Protein AF-A0A8S1Y8I3-F1 (afdb_monomer)

Mean predicted aligned error: 21.77 Å

Sequence (262 aa):
MIDNQKYICQEHKIEATLICCISQWHCEPLCVECIPNHTMQHNKNKTQSQIKKYQDVEQECQQKFNQFNNELETLKNQIIQEINNPYEDDNLKNLKLWKDQYLSFFESYFNNLIADYNLKLKQFKQNQTDQFQKVIQNIEKLSNQYQTLKSELNIYTLSKQKELDQLKDNFQQIQQLKIKQNYSLNLFEQQQIKNKINDLILIEDNDQKEQIQQKQVKKDFVPQKSTVCPQCGTQMTYVSDFKKHMECPKCTKIKRPNTLKK

Solvent-accessible surface area (backbone atoms only — not comparable to full-atom values): 15516 Å² total; per-residue (Å²): 136,81,80,76,57,64,44,68,36,86,89,80,71,41,84,26,64,52,25,27,40,39,40,96,87,48,76,44,82,36,35,87,79,47,44,63,61,52,51,49,50,31,58,75,68,71,47,73,70,45,82,44,49,45,68,60,52,51,52,54,50,52,51,52,51,51,50,52,51,53,52,50,52,51,51,51,51,51,53,53,51,59,71,68,45,82,82,69,56,63,66,60,56,50,51,51,53,49,52,54,53,50,52,52,49,51,53,52,52,51,52,52,51,52,52,53,52,52,50,53,52,51,50,52,53,49,53,50,50,56,52,51,51,53,50,51,54,50,51,52,51,51,50,52,52,49,53,51,52,52,51,52,52,49,53,52,49,55,51,52,50,52,53,52,52,51,52,51,52,52,51,51,51,52,51,52,50,51,52,51,51,52,52,54,50,53,51,50,53,52,49,53,51,52,50,54,50,52,55,50,57,55,46,71,72,49,78,81,66,75,92,83,82,90,78,89,83,80,86,83,83,75,79,78,81,73,62,46,33,92,87,74,71,43,70,45,43,66,78,54,100,78,71,83,50,71,45,40,85,78,70,74,74,78,81,82,84,88,85,89,88,130

pLDDT: mean 75.93, std 19.25, range [27.88, 95.0]

Foldseek 3Di:
DDPQPWDQDPPVRDTARFKWKDFPVDTHTDGPVRVVVVVVVCVVVVTDIDIGHPVVVVVVV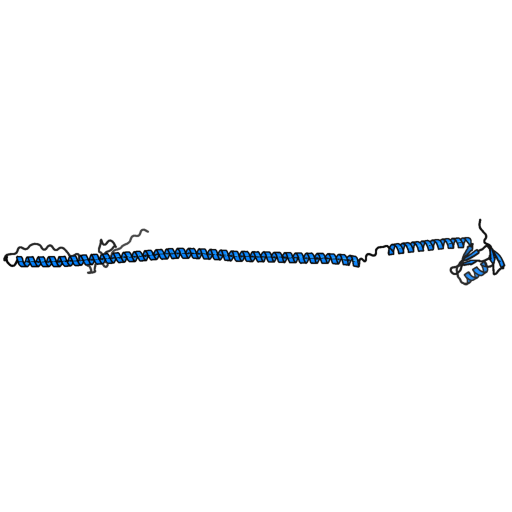VVVVVVVVVVVVVVVVVVVCVVPPPPPPVVVVVVVVVVVVVVVVVVVVVVVVVVVVVVVVVVVVVVVVVVVVVVVVVVVVVVVVVVVVVVVVVVVVVVVVVVVVVVVVVVVVVVVVVVVVVVVVVVVVVVVVVVVVVVVVVVVVPPPDDDDDDDDDDDPDDDDPDLADPPPRHGWDADDPVRDDTDDPVPVPPDDDDDDDD

Organism: NCBI:txid43138

Secondary structure (DSSP, 8-state):
-----EEE-TTT--EEE-EEEEESS-EEEE-TTHHHHHHHHHHHTT--EEEEEHHHHHHHHHHHHH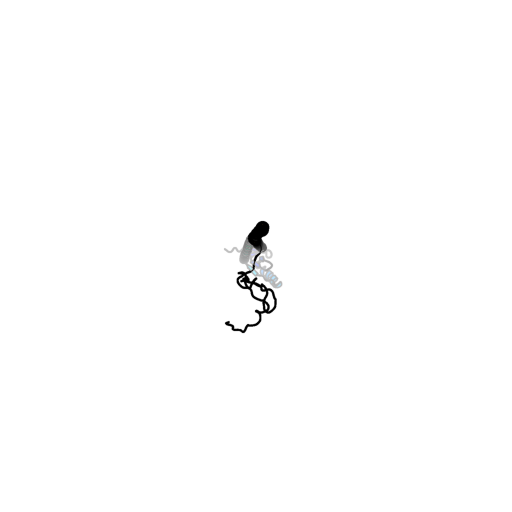HHHHHHHHHHHHHHHHHHS----HHHHHHHHHHHHHHHHHHHHHHHHHHHHHHHHHHHHHHHHHHHHHHHHHHHHHHHHHHHHHHHHHHHHHHHHHHHHHHHHHHHHHHHHHHHHHHHHHHHHHHHHHHHHHHHHHHHTTTTS------------PPP---B-TTT-PBPEE-STT---EE-TTTTTS--------

Radius of gyration: 85.39 Å; Cα contacts (8 Å, |Δi|>4): 111; chains: 1; bounding box: 146×71×211 Å

Structure (mmCIF, N/CA/C/O backbone):
data_AF-A0A8S1Y8I3-F1
#
_entry.id   AF-A0A8S1Y8I3-F1
#
loop_
_atom_site.group_PDB
_atom_site.id
_atom_site.type_symbol
_atom_site.label_atom_id
_atom_site.label_alt_id
_atom_site.label_comp_id
_atom_site.label_asym_id
_atom_site.label_entity_id
_atom_site.label_seq_id
_atom_site.pdbx_PDB_ins_code
_atom_site.Cartn_x
_atom_site.Cartn_y
_atom_site.Cartn_z
_atom_site.occupancy
_atom_site.B_iso_or_equiv
_atom_site.auth_seq_id
_atom_site.auth_comp_id
_atom_site.auth_asym_id
_atom_site.auth_atom_id
_atom_site.pdbx_PDB_model_num
ATOM 1 N N . MET A 1 1 ? 31.732 22.244 -75.241 1.00 33.47 1 MET A N 1
ATOM 2 C CA . MET A 1 1 ? 33.140 22.534 -75.574 1.00 33.47 1 MET A CA 1
ATOM 3 C C . MET A 1 1 ? 33.972 21.578 -74.748 1.00 33.47 1 MET A C 1
ATOM 5 O O . MET A 1 1 ? 33.908 21.650 -73.533 1.00 33.47 1 MET A O 1
ATOM 9 N N . ILE A 1 2 ? 34.577 20.581 -75.390 1.00 36.75 2 ILE A N 1
ATOM 10 C CA . ILE A 1 2 ? 35.381 19.556 -74.721 1.00 36.75 2 ILE A CA 1
ATOM 11 C C . ILE A 1 2 ? 36.820 20.035 -74.849 1.00 36.75 2 ILE A C 1
ATOM 13 O O . ILE A 1 2 ? 37.386 19.964 -75.939 1.00 36.75 2 ILE A O 1
ATOM 17 N N . ASP A 1 3 ? 37.383 20.566 -73.768 1.00 45.72 3 ASP A N 1
ATOM 18 C CA . ASP A 1 3 ? 38.813 20.839 -73.721 1.00 45.72 3 ASP A CA 1
ATOM 19 C C . ASP A 1 3 ? 39.542 19.499 -73.808 1.00 45.72 3 ASP A C 1
ATOM 21 O O . ASP A 1 3 ? 39.512 18.680 -72.886 1.00 45.72 3 ASP A O 1
ATOM 25 N N . ASN A 1 4 ? 40.173 19.258 -74.958 1.00 58.53 4 ASN A N 1
ATOM 26 C CA . ASN A 1 4 ? 41.210 18.251 -75.112 1.00 58.53 4 ASN A CA 1
ATOM 27 C C . ASN A 1 4 ? 42.374 18.693 -74.226 1.00 58.53 4 ASN A C 1
ATOM 29 O O . ASN A 1 4 ? 43.297 19.345 -74.708 1.00 58.53 4 ASN A O 1
ATOM 33 N N . GLN A 1 5 ? 42.311 18.402 -72.928 1.00 65.44 5 GLN A N 1
ATOM 34 C CA . GLN A 1 5 ? 43.450 18.607 -72.048 1.00 65.44 5 GLN A CA 1
ATOM 35 C C . GLN A 1 5 ? 44.589 17.746 -72.587 1.00 65.44 5 GLN A C 1
ATOM 37 O O . GLN A 1 5 ? 44.509 16.514 -72.650 1.00 65.44 5 GLN A O 1
ATOM 42 N N . LYS A 1 6 ? 45.608 18.436 -73.085 1.00 74.31 6 LYS A N 1
ATOM 43 C CA . LYS A 1 6 ? 46.804 17.833 -73.637 1.00 74.31 6 LYS A CA 1
ATOM 44 C C . LYS A 1 6 ? 47.899 17.890 -72.591 1.00 74.31 6 LYS A C 1
ATOM 46 O O . LYS A 1 6 ? 48.025 18.876 -71.868 1.00 74.31 6 LYS A O 1
ATOM 51 N N . TYR A 1 7 ? 48.692 16.836 -72.523 1.00 82.94 7 TYR A N 1
ATOM 52 C CA . TYR A 1 7 ? 49.858 16.775 -71.657 1.00 82.94 7 TYR A CA 1
ATOM 53 C C . TYR A 1 7 ? 51.052 16.259 -72.451 1.00 82.94 7 TYR A C 1
ATOM 55 O O . TYR A 1 7 ? 50.895 15.567 -73.457 1.00 82.94 7 TYR A O 1
ATOM 63 N N . ILE A 1 8 ? 52.256 16.612 -72.013 1.00 85.19 8 ILE A N 1
ATOM 64 C CA . ILE A 1 8 ? 53.476 16.074 -72.609 1.00 85.19 8 ILE A CA 1
ATOM 65 C C . ILE A 1 8 ? 53.791 14.762 -71.897 1.00 85.19 8 ILE A C 1
ATOM 67 O O . ILE A 1 8 ? 54.045 14.750 -70.690 1.00 85.19 8 ILE A O 1
ATOM 71 N N . CYS A 1 9 ? 53.775 13.655 -72.637 1.00 86.81 9 CYS A N 1
ATOM 72 C CA . CYS A 1 9 ? 54.207 12.366 -72.113 1.00 86.81 9 CYS A CA 1
ATOM 73 C C . CYS A 1 9 ? 55.692 12.440 -71.742 1.00 86.81 9 CYS A C 1
ATOM 75 O O . CYS A 1 9 ? 56.523 12.789 -72.579 1.00 86.81 9 CYS A O 1
ATOM 77 N N . GLN A 1 10 ? 56.038 12.095 -70.503 1.00 85.94 10 GLN A N 1
ATOM 78 C CA . GLN A 1 10 ? 57.424 12.172 -70.034 1.00 85.94 10 GLN A CA 1
ATOM 79 C C . GLN A 1 10 ? 58.330 11.119 -70.691 1.00 85.94 10 GLN A C 1
ATOM 81 O O . GLN A 1 10 ? 59.499 11.402 -70.944 1.00 85.94 10 GLN A O 1
ATOM 86 N N . GLU A 1 11 ? 57.790 9.941 -71.013 1.00 87.69 11 GLU A N 1
ATOM 87 C CA . GLU A 1 11 ? 58.542 8.852 -71.648 1.00 87.69 11 GLU A CA 1
ATOM 88 C C . GLU A 1 11 ? 58.778 9.112 -73.140 1.00 87.69 11 GLU A C 1
ATOM 90 O O . GLU A 1 11 ? 59.914 9.084 -73.612 1.00 87.69 11 GLU A O 1
ATOM 95 N N . HIS A 1 12 ? 57.707 9.419 -73.876 1.00 87.19 12 HIS A N 1
ATOM 96 C CA . HIS A 1 12 ? 57.735 9.526 -75.338 1.00 87.19 12 HIS A CA 1
ATOM 97 C C . HIS A 1 12 ? 57.950 10.966 -75.839 1.00 87.19 12 HIS A C 1
ATOM 99 O O . HIS A 1 12 ? 58.179 11.179 -77.025 1.00 87.19 12 HIS A O 1
ATOM 105 N N . LYS A 1 13 ? 57.909 11.973 -74.949 1.00 88.25 13 LYS A N 1
ATOM 106 C CA . LYS A 1 13 ? 58.087 13.413 -75.250 1.00 88.25 13 LYS A CA 1
ATOM 107 C C . LYS A 1 13 ? 57.132 13.967 -76.316 1.00 88.25 13 LYS A C 1
ATOM 109 O O . LYS A 1 13 ? 57.438 14.964 -76.967 1.00 88.25 13 LYS A O 1
ATOM 114 N N . ILE A 1 14 ? 55.967 13.343 -76.467 1.00 85.69 14 ILE A N 1
ATOM 115 C CA . ILE A 1 14 ? 54.907 13.763 -77.387 1.00 85.69 14 ILE A CA 1
ATOM 116 C C . ILE A 1 14 ? 53.772 14.462 -76.643 1.00 85.69 14 ILE A C 1
ATOM 118 O O . ILE A 1 14 ? 53.489 14.162 -75.481 1.00 85.69 14 ILE A O 1
ATOM 122 N N . GLU A 1 15 ? 53.096 15.373 -77.337 1.00 83.50 15 GLU A N 1
ATOM 123 C CA . GLU A 1 15 ? 51.840 15.954 -76.877 1.00 83.50 15 GLU A CA 1
ATOM 124 C C . GLU A 1 15 ? 50.713 14.924 -77.063 1.00 83.50 15 GLU A C 1
ATOM 126 O O . GLU A 1 15 ? 50.443 14.477 -78.178 1.00 83.50 15 GLU A O 1
ATOM 131 N N . ALA A 1 16 ? 50.066 14.526 -75.971 1.00 81.12 16 ALA A N 1
ATOM 132 C CA . ALA A 1 16 ? 49.058 13.477 -75.960 1.00 81.12 16 ALA A CA 1
ATOM 133 C C . ALA A 1 16 ? 47.747 13.963 -75.341 1.00 81.12 16 ALA A C 1
ATOM 135 O O . ALA A 1 16 ? 47.734 14.795 -74.432 1.00 81.12 16 ALA A O 1
ATOM 136 N N . THR A 1 17 ? 46.630 13.410 -75.813 1.00 80.81 17 THR A N 1
ATOM 137 C CA . THR A 1 17 ? 45.340 13.545 -75.131 1.00 80.81 17 THR A CA 1
ATOM 138 C C . THR A 1 17 ? 45.403 12.821 -73.790 1.00 80.81 17 THR A C 1
ATOM 140 O O . THR A 1 17 ? 45.900 11.697 -73.721 1.00 80.81 17 THR A O 1
ATOM 143 N N . LEU A 1 18 ? 44.889 13.449 -72.733 1.00 79.75 18 LEU A N 1
ATOM 144 C CA . LEU A 1 18 ? 44.890 12.883 -71.388 1.00 79.75 18 LEU A CA 1
ATOM 145 C C . LEU A 1 18 ? 43.933 11.677 -71.286 1.00 79.75 18 LEU A C 1
ATOM 147 O O . LEU A 1 18 ? 42.714 11.813 -71.147 1.00 79.75 18 LEU A O 1
ATOM 151 N N . ILE A 1 19 ? 44.508 10.480 -71.386 1.00 85.25 19 ILE A N 1
ATOM 152 C CA . ILE A 1 19 ? 43.854 9.183 -71.189 1.00 85.25 19 ILE A CA 1
ATOM 153 C C . ILE A 1 19 ? 44.448 8.574 -69.921 1.00 85.25 19 ILE A C 1
ATOM 155 O O . ILE A 1 19 ? 45.648 8.675 -69.699 1.00 85.25 19 ILE A O 1
ATOM 159 N N . CYS A 1 20 ? 43.633 7.947 -69.082 1.00 87.31 20 CYS A N 1
ATOM 160 C CA . CYS A 1 20 ? 44.066 7.370 -67.817 1.00 87.31 20 CYS A CA 1
ATOM 161 C C . CYS A 1 20 ? 43.902 5.851 -67.823 1.00 87.31 20 CYS A C 1
ATOM 163 O O . CYS A 1 20 ? 42.862 5.327 -68.225 1.00 87.31 20 CYS A O 1
ATOM 165 N N . CYS A 1 21 ? 44.916 5.151 -67.323 1.00 89.44 21 CYS A N 1
ATOM 166 C CA . CYS A 1 21 ? 44.784 3.774 -66.878 1.00 89.44 21 CYS A CA 1
ATOM 167 C C . CYS A 1 21 ? 44.365 3.762 -65.413 1.00 89.44 21 CYS A C 1
ATOM 169 O O . CYS A 1 21 ? 45.058 4.316 -64.562 1.00 89.44 21 CYS A O 1
ATOM 171 N N . ILE A 1 22 ? 43.245 3.108 -65.126 1.00 89.44 22 ILE A N 1
ATOM 172 C CA . ILE A 1 22 ? 42.676 2.973 -63.790 1.00 89.44 22 ILE A CA 1
ATOM 173 C C . ILE A 1 22 ? 42.754 1.510 -63.386 1.00 89.44 22 ILE A C 1
ATOM 175 O O . ILE A 1 22 ? 42.267 0.633 -64.100 1.00 89.44 22 ILE A O 1
ATOM 179 N N . SER A 1 23 ? 43.328 1.251 -62.224 1.00 88.94 23 SER A N 1
ATOM 180 C CA . SER A 1 23 ? 43.314 -0.047 -61.565 1.00 88.94 23 SER A CA 1
ATOM 181 C C . SER A 1 23 ? 42.907 0.122 -60.103 1.00 88.94 23 SER A C 1
ATOM 183 O O . SER A 1 23 ? 42.679 1.231 -59.622 1.00 88.94 23 SER A O 1
ATOM 185 N N . GLN A 1 24 ? 42.836 -0.986 -59.369 1.00 83.19 24 GLN A N 1
ATOM 186 C CA . GLN A 1 24 ? 42.623 -0.946 -57.923 1.00 83.19 24 GLN A CA 1
ATOM 187 C C . GLN A 1 24 ? 43.761 -0.226 -57.171 1.00 83.19 24 GLN A C 1
ATOM 189 O O . GLN A 1 24 ? 43.547 0.258 -56.064 1.00 83.19 24 GLN A O 1
ATOM 194 N N . TRP A 1 25 ? 44.958 -0.159 -57.760 1.00 83.56 25 TRP A N 1
ATOM 195 C CA . TRP A 1 25 ? 46.173 0.311 -57.091 1.00 83.56 25 TRP A CA 1
ATOM 196 C C . TRP A 1 25 ? 46.651 1.673 -57.581 1.00 83.56 25 TRP A C 1
ATOM 198 O O . TRP A 1 25 ? 47.420 2.330 -56.882 1.00 83.56 25 TRP A O 1
ATOM 208 N N . HIS A 1 26 ? 46.216 2.109 -58.767 1.00 85.38 26 HIS A N 1
ATOM 209 C CA . HIS A 1 26 ? 46.690 3.359 -59.348 1.00 85.38 26 HIS A CA 1
ATOM 210 C C . HIS A 1 26 ? 45.743 3.949 -60.393 1.00 85.38 26 HIS A C 1
ATOM 212 O O . HIS A 1 26 ? 44.964 3.242 -61.032 1.00 85.38 26 HIS A O 1
ATOM 218 N N . CYS A 1 27 ? 45.876 5.259 -60.589 1.00 86.12 27 CYS A N 1
ATOM 219 C CA . CYS A 1 27 ? 45.304 6.009 -61.699 1.00 86.12 27 CYS A CA 1
ATOM 220 C C . CYS A 1 27 ? 46.436 6.806 -62.352 1.00 86.12 27 CYS A C 1
ATOM 222 O O . CYS A 1 27 ? 46.972 7.722 -61.732 1.00 86.12 27 CYS A O 1
ATOM 224 N N . GLU A 1 28 ? 46.824 6.444 -63.574 1.00 87.38 28 GLU A N 1
ATOM 225 C CA . GLU A 1 28 ? 48.011 7.001 -64.234 1.00 87.38 28 GLU A CA 1
ATOM 226 C C . GLU A 1 28 ? 47.689 7.512 -65.645 1.00 87.38 28 GLU A C 1
ATOM 228 O O . GLU A 1 28 ? 47.021 6.807 -66.408 1.00 87.38 28 GLU A O 1
ATOM 233 N N . PRO A 1 29 ? 48.133 8.728 -66.018 1.00 87.44 29 PRO A N 1
ATOM 234 C CA . PRO A 1 29 ? 47.933 9.262 -67.359 1.00 87.44 29 PRO A CA 1
ATOM 235 C C . PRO A 1 29 ? 48.871 8.597 -68.379 1.00 87.44 29 PRO A C 1
ATOM 237 O O . PRO A 1 29 ? 50.093 8.687 -68.274 1.00 87.44 29 PRO A O 1
ATOM 240 N N . LEU A 1 30 ? 48.303 7.989 -69.419 1.00 87.56 30 LEU A N 1
ATOM 241 C CA . LEU A 1 30 ? 49.021 7.289 -70.483 1.00 87.56 30 LEU A CA 1
ATOM 242 C C . LEU A 1 30 ? 48.794 7.936 -71.851 1.00 87.56 30 LEU A C 1
ATOM 244 O O . LEU A 1 30 ? 47.676 8.307 -72.210 1.00 87.56 30 LEU A O 1
ATOM 248 N N . CYS A 1 31 ? 49.865 8.021 -72.644 1.00 88.25 31 CYS A N 1
ATOM 249 C CA . CYS A 1 31 ? 49.759 8.397 -74.047 1.00 88.25 31 CYS A CA 1
ATOM 250 C C . CYS A 1 31 ? 49.462 7.154 -74.889 1.00 88.25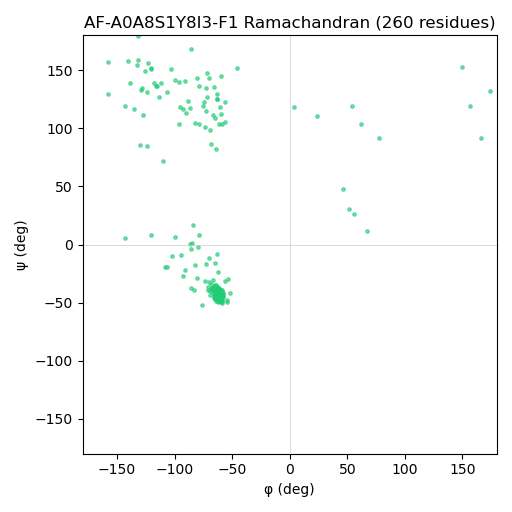 31 CYS A C 1
ATOM 252 O O . CYS A 1 31 ? 49.600 6.024 -74.414 1.00 88.25 31 CYS A O 1
ATOM 254 N N . VAL A 1 32 ? 49.098 7.350 -76.158 1.00 85.75 32 VAL A N 1
ATOM 255 C CA . VAL A 1 32 ? 48.743 6.250 -77.074 1.00 85.75 32 VAL A CA 1
ATOM 256 C C . VAL A 1 32 ? 49.863 5.206 -77.193 1.00 85.75 32 VAL A C 1
ATOM 258 O O . VAL A 1 32 ? 49.574 4.019 -77.325 1.00 85.75 32 VAL A O 1
ATOM 261 N N . GLU A 1 33 ? 51.126 5.622 -77.065 1.00 88.25 33 GLU A N 1
ATOM 262 C CA . GLU A 1 33 ? 52.293 4.732 -77.116 1.00 88.25 33 GLU A CA 1
ATOM 263 C C . GLU A 1 33 ? 52.558 3.994 -75.789 1.00 88.25 33 GLU A C 1
ATOM 265 O O . GLU A 1 33 ? 53.022 2.855 -75.803 1.00 88.25 33 GLU A O 1
ATOM 270 N N . CYS A 1 34 ? 52.194 4.576 -74.637 1.00 89.56 34 CYS A N 1
ATOM 271 C CA . CYS A 1 34 ? 52.344 3.922 -73.327 1.00 89.56 34 CYS A CA 1
ATOM 272 C C . CYS A 1 34 ? 51.306 2.807 -73.107 1.00 89.56 34 CYS A C 1
ATOM 274 O O . CYS A 1 34 ? 51.587 1.829 -72.410 1.00 89.56 34 CYS A O 1
ATOM 276 N N . ILE A 1 35 ? 50.103 2.936 -73.686 1.00 89.12 35 ILE A N 1
ATOM 277 C CA . ILE A 1 35 ? 48.967 2.033 -73.418 1.00 89.12 35 ILE A CA 1
ATOM 278 C C . ILE A 1 35 ? 49.310 0.548 -73.650 1.00 89.12 35 ILE A C 1
ATOM 280 O O . ILE A 1 35 ? 49.025 -0.251 -72.754 1.00 89.12 35 ILE A O 1
ATOM 284 N N . PRO A 1 36 ? 49.915 0.125 -74.780 1.00 90.25 36 PRO A N 1
ATOM 285 C CA . PRO A 1 36 ? 50.188 -1.291 -75.028 1.00 90.25 36 PRO A CA 1
ATOM 286 C C . PRO A 1 36 ? 51.160 -1.901 -74.014 1.00 90.25 36 PRO A C 1
ATOM 288 O O . PRO A 1 36 ? 50.905 -2.993 -73.504 1.00 90.25 36 PRO A O 1
ATOM 291 N N . ASN A 1 37 ? 52.247 -1.192 -73.685 1.00 90.94 37 ASN A N 1
ATOM 292 C CA . ASN A 1 37 ? 53.240 -1.673 -72.724 1.00 90.94 37 ASN A CA 1
ATOM 293 C C . ASN A 1 37 ? 52.628 -1.784 -71.322 1.00 90.94 37 ASN A C 1
ATOM 295 O O . ASN A 1 37 ? 52.730 -2.823 -70.669 1.00 90.94 37 ASN A O 1
ATOM 299 N N . HIS A 1 38 ? 51.901 -0.749 -70.902 1.00 89.81 38 HIS A N 1
ATOM 300 C CA . HIS A 1 38 ? 51.238 -0.703 -69.603 1.00 89.81 38 HIS A CA 1
ATOM 301 C C . HIS A 1 38 ? 50.159 -1.788 -69.458 1.00 89.81 38 HIS A C 1
ATOM 303 O O . HIS A 1 38 ? 50.103 -2.514 -68.466 1.00 89.81 38 HIS A O 1
ATOM 309 N N . THR A 1 39 ? 49.341 -1.982 -70.495 1.00 88.44 39 THR A N 1
ATOM 310 C CA . THR A 1 39 ? 48.319 -3.044 -70.531 1.00 88.44 39 THR A CA 1
ATOM 311 C C . THR A 1 39 ? 48.964 -4.429 -70.500 1.00 88.44 39 THR A C 1
ATOM 313 O O . THR A 1 39 ? 48.494 -5.326 -69.799 1.00 88.44 39 THR A O 1
ATOM 316 N N . MET A 1 40 ? 50.085 -4.616 -71.205 1.00 90.81 40 MET A N 1
ATOM 317 C CA . MET A 1 40 ? 50.844 -5.863 -71.154 1.00 90.81 40 MET A CA 1
ATOM 318 C C . MET A 1 40 ? 51.373 -6.148 -69.740 1.00 90.81 40 MET A C 1
ATOM 320 O O . MET A 1 40 ? 51.366 -7.307 -69.323 1.00 90.81 40 MET A O 1
ATOM 324 N N . GLN A 1 41 ? 51.799 -5.131 -68.984 1.00 90.50 41 GLN A N 1
ATOM 325 C CA . GLN A 1 41 ? 52.221 -5.304 -67.589 1.00 90.50 41 GLN A CA 1
ATOM 326 C C . GLN A 1 41 ? 51.063 -5.744 -66.685 1.00 90.50 41 GLN A C 1
ATOM 328 O O . GLN A 1 41 ? 51.221 -6.700 -65.926 1.00 90.50 41 GLN A O 1
ATOM 333 N N . HIS A 1 42 ? 49.887 -5.124 -66.811 1.00 91.19 42 HIS A N 1
ATOM 334 C CA . HIS A 1 42 ? 48.683 -5.559 -66.095 1.00 91.19 42 HIS A CA 1
ATOM 335 C C . HIS A 1 42 ? 48.310 -7.011 -66.418 1.00 91.19 42 HIS A C 1
ATOM 337 O O . HIS A 1 42 ? 48.095 -7.814 -65.510 1.00 91.19 42 HIS A O 1
ATOM 343 N N . ASN A 1 43 ? 48.351 -7.388 -67.698 1.00 89.19 43 ASN A N 1
ATOM 344 C CA . ASN A 1 43 ? 48.086 -8.759 -68.134 1.00 89.19 43 ASN A CA 1
ATOM 345 C C . ASN A 1 43 ? 49.105 -9.762 -67.569 1.00 89.19 43 ASN A C 1
ATOM 347 O O . ASN A 1 43 ? 48.713 -10.820 -67.077 1.00 89.19 43 ASN A O 1
ATOM 351 N N . LYS A 1 44 ? 50.406 -9.429 -67.586 1.00 92.94 44 LYS A N 1
ATOM 352 C CA . LYS A 1 44 ? 51.468 -10.261 -66.986 1.00 92.94 44 LYS A CA 1
ATOM 353 C C . LYS A 1 44 ? 51.253 -10.458 -65.487 1.00 92.94 44 LYS A C 1
ATOM 355 O O . LYS A 1 44 ? 51.398 -11.571 -64.988 1.00 92.94 44 LYS A O 1
ATOM 360 N N . ASN A 1 45 ? 50.854 -9.395 -64.795 1.00 90.38 45 ASN A N 1
ATOM 361 C CA . ASN A 1 45 ? 50.615 -9.403 -63.355 1.00 90.38 45 ASN A CA 1
ATOM 362 C C . ASN A 1 45 ? 49.206 -9.891 -62.977 1.00 90.38 45 ASN A C 1
ATOM 364 O O . ASN A 1 45 ? 48.877 -9.924 -61.794 1.00 90.38 45 ASN A O 1
ATOM 368 N N . LYS A 1 46 ? 48.376 -10.277 -63.960 1.00 88.62 46 LYS A N 1
ATOM 369 C CA . LYS A 1 46 ? 46.966 -10.668 -63.786 1.00 88.62 46 LYS A CA 1
ATOM 370 C C . LYS A 1 46 ? 46.143 -9.633 -63.004 1.00 88.62 46 LYS A C 1
ATOM 372 O O . LYS A 1 46 ? 45.198 -9.992 -62.304 1.00 88.62 46 LYS A O 1
ATOM 377 N N . THR A 1 47 ? 46.497 -8.355 -63.110 1.00 88.88 47 THR A N 1
ATOM 378 C CA . THR A 1 47 ? 45.755 -7.257 -62.489 1.00 88.88 47 THR A CA 1
ATOM 379 C C . THR A 1 47 ? 44.799 -6.646 -63.501 1.00 88.88 47 THR A C 1
ATOM 381 O O . THR A 1 47 ? 45.126 -6.486 -64.674 1.00 88.88 47 THR A O 1
ATOM 384 N N . GLN A 1 48 ? 43.592 -6.313 -63.049 1.00 88.25 48 GLN A N 1
ATOM 385 C CA . GLN A 1 48 ? 42.606 -5.655 -63.898 1.00 88.25 48 GLN A CA 1
ATOM 386 C C . GLN A 1 48 ? 42.926 -4.167 -64.014 1.00 88.25 48 GLN A C 1
ATOM 388 O O . GLN A 1 48 ? 43.216 -3.504 -63.014 1.00 88.25 48 GLN A O 1
ATOM 393 N N . SER A 1 49 ? 42.832 -3.645 -65.231 1.00 89.88 49 SER A N 1
ATOM 394 C CA . SER A 1 49 ? 42.885 -2.215 -65.492 1.00 89.88 49 SER A CA 1
ATOM 395 C C . SER A 1 49 ? 41.890 -1.814 -66.572 1.00 89.88 49 SER A C 1
ATOM 397 O O . SER A 1 49 ? 41.430 -2.633 -67.370 1.00 89.88 49 SER A O 1
ATOM 399 N N . GLN A 1 50 ? 41.523 -0.539 -66.565 1.00 90.06 50 GLN A N 1
ATOM 400 C CA . GLN A 1 50 ? 40.628 0.072 -67.534 1.00 90.06 50 GLN A CA 1
ATOM 401 C C . GLN A 1 50 ? 41.295 1.318 -68.100 1.00 90.06 50 GLN A C 1
ATOM 403 O O . GLN A 1 50 ? 41.824 2.134 -67.351 1.00 90.06 50 GLN A O 1
ATOM 408 N N . ILE A 1 51 ? 41.241 1.476 -69.419 1.00 89.75 51 ILE A N 1
ATOM 409 C CA . ILE A 1 51 ? 41.679 2.696 -70.093 1.00 89.75 51 ILE A CA 1
ATOM 410 C C . ILE A 1 51 ? 40.448 3.577 -70.306 1.00 89.75 51 ILE A C 1
ATOM 412 O O . ILE A 1 51 ? 39.514 3.168 -70.995 1.00 89.75 51 ILE A O 1
ATOM 416 N N . LYS A 1 52 ? 40.435 4.771 -69.712 1.00 88.62 52 LYS A N 1
ATOM 417 C CA . LYS A 1 52 ? 39.334 5.742 -69.826 1.00 88.62 52 LYS A CA 1
ATOM 418 C C . LYS A 1 52 ? 39.860 7.128 -70.167 1.00 88.62 52 LYS A C 1
ATOM 420 O O . LYS A 1 52 ? 41.022 7.440 -69.917 1.00 88.62 52 LYS A O 1
ATOM 425 N N . LYS A 1 53 ? 39.008 7.987 -70.726 1.00 87.12 53 LYS A N 1
ATOM 426 C CA . LYS A 1 53 ? 39.351 9.404 -70.895 1.00 87.12 53 LYS A CA 1
ATOM 427 C C . LYS A 1 53 ? 39.336 10.088 -69.534 1.00 87.12 53 LYS A C 1
ATOM 429 O O . LYS A 1 53 ? 38.509 9.747 -68.694 1.00 87.12 53 LYS A O 1
ATOM 434 N N . TYR A 1 54 ? 40.197 11.084 -69.343 1.00 83.94 54 TYR A N 1
ATOM 435 C CA . TYR A 1 54 ? 40.278 11.824 -68.082 1.00 83.94 54 TYR A CA 1
ATOM 436 C C . TYR A 1 54 ? 38.924 12.366 -67.601 1.00 83.94 54 TYR A C 1
ATOM 438 O O . TYR A 1 54 ? 38.602 12.231 -66.429 1.00 83.94 54 TYR A O 1
ATOM 446 N N . GLN A 1 55 ? 38.103 12.902 -68.508 1.00 84.00 55 GLN A N 1
ATOM 447 C CA . GLN A 1 55 ? 36.784 13.452 -68.170 1.00 84.00 55 GLN A CA 1
ATOM 448 C C . GLN A 1 55 ? 35.841 12.408 -67.561 1.00 84.00 55 GLN A C 1
ATOM 450 O O . GLN A 1 55 ? 35.110 12.718 -66.624 1.00 84.00 55 GLN A O 1
ATOM 455 N N . ASP A 1 56 ? 35.885 11.169 -68.052 1.00 87.31 56 ASP A N 1
ATOM 456 C CA . ASP A 1 56 ? 35.064 10.082 -67.513 1.00 87.31 56 ASP A CA 1
ATOM 457 C C . ASP A 1 56 ? 35.549 9.706 -66.103 1.00 87.31 56 ASP A C 1
ATOM 459 O O . ASP A 1 56 ? 34.748 9.496 -65.195 1.00 87.31 56 ASP A O 1
ATOM 463 N N . VAL A 1 57 ? 36.873 9.688 -65.895 1.00 86.31 57 VAL A N 1
ATOM 464 C CA . VAL A 1 57 ? 37.485 9.439 -64.577 1.00 86.31 57 VAL A CA 1
ATOM 465 C C . VAL A 1 57 ? 37.139 10.544 -63.588 1.00 86.31 57 VAL A C 1
ATOM 467 O O . VAL A 1 57 ? 36.781 10.263 -62.448 1.00 86.31 57 VAL A O 1
ATOM 470 N N . GLU A 1 58 ? 37.220 11.799 -64.019 1.00 86.88 58 GLU A N 1
ATOM 471 C CA . GLU A 1 58 ? 36.879 12.964 -63.211 1.00 86.88 58 GLU A CA 1
ATOM 472 C C . GLU A 1 58 ? 35.415 12.911 -62.761 1.00 86.88 58 GLU A C 1
ATOM 474 O O . GLU A 1 58 ? 35.135 13.078 -61.573 1.00 86.88 58 GLU A O 1
ATOM 479 N N . GLN A 1 59 ? 34.490 12.595 -63.672 1.00 89.50 59 GLN A N 1
ATOM 480 C CA . GLN A 1 59 ? 33.072 12.438 -63.343 1.00 89.50 59 GLN A CA 1
ATOM 481 C C . GLN A 1 59 ? 32.828 11.285 -62.363 1.00 89.50 59 GLN A C 1
ATOM 483 O O . GLN A 1 59 ? 32.103 11.461 -61.383 1.00 89.50 59 GLN A O 1
ATOM 488 N N . GLU A 1 60 ? 33.448 10.121 -62.578 1.00 88.81 60 GLU A N 1
ATOM 489 C CA . GLU A 1 60 ? 33.337 8.980 -61.659 1.00 88.81 60 GLU A CA 1
ATOM 490 C C . GLU A 1 60 ? 33.882 9.315 -60.262 1.00 88.81 60 GLU A C 1
ATOM 492 O O . GLU A 1 60 ? 33.261 8.977 -59.250 1.00 88.81 60 GLU A O 1
ATOM 497 N N . CYS A 1 61 ? 35.014 10.019 -60.187 1.00 87.12 61 CYS A N 1
ATOM 498 C CA . CYS A 1 61 ? 35.593 10.486 -58.930 1.00 87.12 61 CYS A CA 1
ATOM 499 C C . CYS A 1 61 ? 34.674 11.483 -58.218 1.00 87.12 61 CYS A C 1
ATOM 501 O O . CYS A 1 61 ? 34.431 11.333 -57.020 1.00 87.12 61 CYS A O 1
ATOM 503 N N . GLN A 1 62 ? 34.115 12.461 -58.937 1.00 91.88 62 GLN A N 1
ATOM 504 C CA . GLN A 1 62 ? 33.171 13.430 -58.374 1.00 91.88 62 GLN A CA 1
ATOM 505 C C . GLN A 1 62 ? 31.906 12.746 -57.840 1.00 91.88 62 GLN A C 1
ATOM 507 O O . GLN A 1 62 ? 31.455 13.058 -56.738 1.00 91.88 62 GLN A O 1
ATOM 512 N N . GLN A 1 63 ? 31.352 11.775 -58.572 1.00 93.31 63 GLN A N 1
ATOM 513 C CA . GLN A 1 63 ? 30.186 11.010 -58.121 1.00 93.31 63 GLN A CA 1
ATOM 514 C C . GLN A 1 63 ? 30.476 10.231 -56.837 1.00 93.31 63 GLN A C 1
ATOM 516 O O . GLN A 1 63 ? 29.702 10.321 -55.884 1.00 93.31 63 GLN A O 1
ATOM 521 N N . LYS A 1 64 ? 31.607 9.517 -56.779 1.00 91.12 64 LYS A N 1
ATOM 522 C CA . LYS A 1 64 ? 32.022 8.776 -55.577 1.00 91.12 64 LYS A CA 1
ATOM 523 C C . LYS A 1 64 ? 32.277 9.699 -54.391 1.00 91.12 64 LYS A C 1
ATOM 525 O O . LYS A 1 64 ? 31.882 9.380 -53.274 1.00 91.12 64 LYS A O 1
ATOM 530 N N . PHE A 1 65 ? 32.895 10.853 -54.626 1.00 93.44 65 PHE A N 1
ATOM 531 C CA . PHE A 1 65 ? 33.135 11.843 -53.580 1.00 93.44 65 PHE A CA 1
ATOM 532 C C . PHE A 1 65 ? 31.820 12.402 -53.018 1.00 93.44 65 PHE A C 1
ATOM 534 O O . PHE A 1 65 ? 31.652 12.501 -51.805 1.00 93.44 65 PHE A O 1
ATOM 541 N N . ASN A 1 66 ? 30.849 12.693 -53.886 1.00 93.50 66 ASN A N 1
ATOM 542 C CA . ASN A 1 66 ? 29.521 13.139 -53.466 1.00 93.50 66 ASN A CA 1
ATOM 543 C C . ASN A 1 66 ? 28.768 12.056 -52.679 1.00 93.50 66 ASN A C 1
ATOM 545 O O . ASN A 1 66 ? 28.150 12.366 -51.664 1.00 93.50 66 ASN A O 1
ATOM 549 N N . GLN A 1 67 ? 28.845 10.791 -53.105 1.00 94.44 67 GLN A N 1
ATOM 550 C CA . GLN A 1 67 ? 28.270 9.661 -52.363 1.00 94.44 67 GLN A CA 1
ATOM 551 C C . GLN A 1 67 ? 28.875 9.546 -50.962 1.00 94.44 67 GLN A C 1
ATOM 553 O O . GLN A 1 67 ? 28.137 9.521 -49.981 1.00 94.44 67 GLN A O 1
ATOM 558 N N . PHE A 1 68 ? 30.204 9.574 -50.865 1.00 94.12 68 PHE A N 1
ATOM 559 C CA . PHE A 1 68 ? 30.913 9.522 -49.589 1.00 94.12 68 PHE A CA 1
ATOM 560 C C . PHE A 1 68 ? 30.520 10.673 -48.650 1.00 94.12 68 PHE A C 1
ATOM 562 O O . PHE A 1 68 ? 30.262 10.455 -47.468 1.00 94.12 68 PHE A O 1
ATOM 569 N N . ASN A 1 69 ? 30.409 11.899 -49.171 1.00 94.56 69 ASN A N 1
ATOM 570 C CA . ASN A 1 69 ? 29.972 13.043 -48.369 1.00 94.56 69 ASN A CA 1
ATOM 571 C C . ASN A 1 69 ? 28.533 12.881 -47.864 1.00 94.56 69 ASN A C 1
ATOM 573 O O . ASN A 1 69 ? 28.256 13.196 -46.709 1.00 94.56 69 ASN A O 1
ATOM 577 N N . ASN A 1 70 ? 27.627 12.352 -48.689 1.00 94.62 70 ASN A N 1
ATOM 578 C CA . ASN A 1 70 ? 26.249 12.089 -48.270 1.00 94.62 70 ASN A CA 1
ATOM 579 C C . ASN A 1 70 ? 26.176 11.022 -47.164 1.00 94.62 70 ASN A C 1
ATOM 581 O O . ASN A 1 70 ? 25.400 11.165 -46.216 1.00 94.62 70 ASN A O 1
ATOM 585 N N . GLU A 1 71 ? 26.987 9.966 -47.255 1.00 94.50 71 GLU A N 1
ATOM 586 C CA . GLU A 1 71 ? 27.087 8.937 -46.213 1.00 94.50 71 GLU A CA 1
ATOM 587 C C . GLU A 1 71 ? 27.629 9.517 -44.902 1.00 94.50 71 GLU A C 1
ATOM 589 O O . GLU A 1 71 ? 27.062 9.268 -43.837 1.00 94.50 71 GLU A O 1
ATOM 594 N N . LEU A 1 72 ? 28.670 10.355 -44.973 1.00 94.69 72 LEU A N 1
ATOM 595 C CA . LEU A 1 72 ? 29.211 11.053 -43.807 1.00 94.69 72 LEU A CA 1
ATOM 596 C C . LEU A 1 72 ? 28.178 11.962 -43.140 1.00 94.69 72 LEU A C 1
ATOM 598 O O . LEU A 1 72 ? 28.058 11.947 -41.916 1.00 94.69 72 LEU A O 1
ATOM 602 N N . GLU A 1 73 ? 27.428 12.744 -43.914 1.00 93.62 73 GLU A N 1
ATOM 603 C CA . GLU A 1 73 ? 26.370 13.596 -43.362 1.00 93.62 73 GLU A CA 1
ATOM 604 C C . GLU A 1 73 ? 25.239 12.769 -42.741 1.00 93.62 73 GLU A C 1
ATOM 606 O O . GLU A 1 73 ? 24.729 13.109 -41.673 1.00 93.62 73 GLU A O 1
ATOM 611 N N . THR A 1 74 ? 24.894 11.627 -43.339 1.00 94.19 74 THR A N 1
ATOM 612 C CA . THR A 1 74 ? 23.918 10.693 -42.760 1.00 94.19 74 THR A CA 1
ATOM 613 C C . THR A 1 74 ? 24.398 10.157 -41.411 1.00 94.19 74 THR A C 1
ATOM 615 O O . THR A 1 74 ? 23.647 10.192 -40.436 1.00 94.19 74 THR A O 1
ATOM 618 N N . LEU A 1 75 ? 25.660 9.728 -41.323 1.00 93.69 75 LEU A N 1
ATOM 619 C CA . LEU A 1 75 ? 26.259 9.236 -40.083 1.00 93.69 75 LEU A CA 1
ATOM 620 C C . LEU A 1 75 ? 26.309 10.329 -39.004 1.00 93.69 75 LEU A C 1
ATOM 622 O O . LEU A 1 75 ? 25.959 10.081 -37.852 1.00 93.69 75 LEU A O 1
ATOM 626 N N . LYS A 1 76 ? 26.701 11.557 -39.369 1.00 92.69 76 LYS A N 1
ATOM 627 C CA . LYS A 1 76 ? 26.692 12.701 -38.444 1.00 92.69 76 LYS A CA 1
ATOM 628 C C . LYS A 1 76 ? 25.296 12.951 -37.887 1.00 92.69 76 LYS A C 1
ATOM 630 O O . LYS A 1 76 ? 25.152 13.124 -36.680 1.00 92.69 76 LYS A O 1
ATOM 635 N N . ASN A 1 77 ? 24.276 12.929 -38.741 1.00 91.44 77 ASN A N 1
ATOM 636 C CA . ASN A 1 77 ? 22.892 13.116 -38.315 1.00 91.44 77 ASN A CA 1
ATOM 637 C C . ASN A 1 77 ? 22.424 11.998 -37.376 1.00 91.44 77 ASN A C 1
ATOM 639 O O . ASN A 1 77 ? 21.778 12.297 -36.375 1.00 91.44 77 ASN A O 1
ATOM 643 N N . GLN A 1 78 ? 22.793 10.741 -37.640 1.00 88.75 78 GLN A N 1
ATOM 644 C CA . GLN A 1 78 ? 22.509 9.621 -36.736 1.00 88.75 78 GLN A CA 1
ATOM 645 C C . GLN A 1 78 ? 23.173 9.818 -35.368 1.00 88.75 78 GLN A C 1
ATOM 647 O O . GLN A 1 78 ? 22.511 9.694 -34.344 1.00 88.75 78 GLN A O 1
ATOM 652 N N . ILE A 1 79 ? 24.448 10.213 -35.333 1.00 86.06 79 ILE A N 1
ATOM 653 C CA . ILE A 1 79 ? 25.162 10.489 -34.076 1.00 86.06 79 ILE A CA 1
ATOM 654 C C . ILE A 1 79 ? 24.500 11.640 -33.308 1.00 86.06 79 ILE A C 1
ATOM 656 O O . ILE A 1 79 ? 24.310 11.546 -32.099 1.00 86.06 79 ILE A O 1
ATOM 660 N N . ILE A 1 80 ? 24.121 12.722 -33.992 1.00 87.00 80 ILE A N 1
ATOM 661 C CA . ILE A 1 80 ? 23.426 13.858 -33.372 1.00 87.00 80 ILE A CA 1
ATOM 662 C C . ILE A 1 80 ? 22.064 13.425 -32.815 1.00 87.00 80 ILE A C 1
ATOM 664 O O . ILE A 1 80 ? 21.687 13.874 -31.733 1.00 87.00 80 ILE A O 1
ATOM 668 N N . GLN A 1 81 ? 21.325 12.569 -33.523 1.00 83.00 81 GLN A N 1
ATOM 669 C CA . GLN A 1 81 ? 20.056 12.023 -33.038 1.00 83.00 81 GLN A CA 1
ATOM 670 C C . GLN A 1 81 ? 20.253 11.159 -31.792 1.00 83.00 81 GLN A C 1
ATOM 672 O O . GLN A 1 81 ? 19.520 11.349 -30.830 1.00 83.00 81 GLN A O 1
ATOM 677 N N . GLU A 1 82 ? 21.262 10.289 -31.769 1.00 79.88 82 GLU A N 1
ATOM 678 C CA . GLU A 1 82 ? 21.580 9.449 -30.606 1.00 79.88 82 GLU A CA 1
ATOM 679 C C . GLU A 1 82 ? 22.036 10.274 -29.393 1.00 79.88 82 GLU A C 1
ATOM 681 O O . GLU A 1 82 ? 21.584 10.031 -28.279 1.00 79.88 82 GLU A O 1
ATOM 686 N N . ILE A 1 83 ? 22.872 11.303 -29.588 1.00 77.62 83 ILE A N 1
ATOM 687 C CA . ILE A 1 83 ? 23.312 12.200 -28.501 1.00 77.62 83 ILE A CA 1
ATOM 688 C C . ILE A 1 83 ? 22.136 12.992 -27.916 1.00 77.62 83 ILE A C 1
ATOM 690 O O . ILE A 1 83 ? 22.080 13.218 -26.708 1.00 77.62 83 ILE A O 1
ATOM 694 N N . ASN A 1 84 ? 21.216 13.443 -28.770 1.00 74.06 84 ASN A N 1
ATOM 695 C CA . ASN A 1 84 ? 20.042 14.205 -28.345 1.00 74.06 84 ASN A CA 1
ATOM 696 C C . ASN A 1 84 ? 18.869 13.316 -27.926 1.00 74.06 84 ASN A C 1
ATOM 698 O O . ASN A 1 84 ? 17.849 13.843 -27.478 1.00 74.06 84 ASN A O 1
ATOM 702 N N . ASN A 1 85 ? 18.988 11.995 -28.064 1.00 70.88 85 ASN A N 1
ATOM 703 C CA . ASN A 1 85 ? 18.016 11.070 -27.523 1.00 70.88 85 ASN A CA 1
ATOM 704 C C . ASN A 1 85 ? 18.208 11.067 -26.001 1.00 70.88 85 ASN A C 1
ATOM 706 O O . ASN A 1 85 ? 19.287 10.699 -25.529 1.00 70.88 85 ASN A O 1
ATOM 710 N N . PRO A 1 86 ? 17.230 11.533 -25.207 1.00 63.53 86 PRO A N 1
ATOM 711 C CA . PRO A 1 86 ? 17.370 11.536 -23.763 1.00 63.53 86 PRO A CA 1
ATOM 712 C C . PRO A 1 86 ? 17.531 10.092 -23.289 1.00 63.53 86 PRO A C 1
ATOM 714 O O . PRO A 1 86 ? 16.564 9.335 -23.232 1.00 63.53 86 PRO A O 1
ATOM 717 N N . TYR A 1 87 ? 18.763 9.712 -22.949 1.00 62.31 87 TYR A N 1
ATOM 718 C CA . TYR A 1 87 ? 19.042 8.464 -22.257 1.00 62.31 87 TYR A CA 1
ATOM 719 C C . TYR A 1 87 ? 18.467 8.585 -20.843 1.00 62.31 87 TYR A C 1
ATOM 721 O O . TYR A 1 87 ? 19.121 9.043 -19.904 1.00 62.31 87 TYR A O 1
ATOM 729 N N . GLU A 1 88 ? 17.191 8.249 -20.701 1.00 65.81 88 GLU A N 1
ATOM 730 C CA . GLU A 1 88 ? 16.593 7.993 -19.404 1.00 65.81 88 GLU A CA 1
ATOM 731 C C . GLU A 1 88 ? 17.037 6.582 -19.017 1.00 65.81 88 GLU A C 1
ATOM 733 O O . GLU A 1 88 ? 16.571 5.606 -19.592 1.00 65.81 88 GLU A O 1
ATOM 738 N N . ASP A 1 89 ? 18.007 6.476 -18.104 1.00 74.81 89 ASP A N 1
ATOM 739 C CA . ASP A 1 89 ? 18.448 5.181 -17.584 1.00 74.81 89 ASP A CA 1
ATOM 740 C C . ASP A 1 89 ? 17.226 4.463 -17.000 1.00 74.81 89 ASP A C 1
ATOM 742 O O . ASP A 1 89 ? 16.721 4.834 -15.933 1.00 74.81 89 ASP A O 1
ATOM 746 N N . ASP A 1 90 ? 16.729 3.455 -17.716 1.00 78.62 90 ASP A N 1
ATOM 747 C CA . ASP A 1 90 ? 15.565 2.671 -17.310 1.00 78.62 90 ASP A CA 1
ATOM 748 C C . ASP A 1 90 ? 15.752 2.113 -15.894 1.00 78.62 90 ASP A C 1
ATOM 750 O O . ASP A 1 90 ? 14.785 1.997 -15.137 1.00 78.62 90 ASP A O 1
ATOM 754 N N . ASN A 1 91 ? 16.997 1.855 -15.472 1.00 76.38 91 ASN A N 1
ATOM 755 C CA . ASN A 1 91 ? 17.287 1.458 -14.099 1.00 76.38 91 ASN A CA 1
ATOM 756 C C . ASN A 1 91 ? 16.964 2.577 -13.111 1.00 76.38 91 ASN A C 1
ATOM 758 O O . ASN A 1 91 ? 16.320 2.313 -12.100 1.00 76.38 91 ASN A O 1
ATOM 762 N N . LEU A 1 92 ? 17.343 3.826 -13.395 1.00 80.50 92 LEU A N 1
ATOM 763 C CA . LEU A 1 92 ? 17.039 4.975 -12.538 1.00 80.50 92 LEU A CA 1
ATOM 764 C C . LEU A 1 92 ? 15.528 5.233 -12.454 1.00 80.50 92 LEU A C 1
ATOM 766 O O . LEU A 1 92 ? 15.013 5.553 -11.377 1.00 80.50 92 LEU A O 1
ATOM 770 N N . LYS A 1 93 ? 14.804 5.070 -13.566 1.00 84.94 93 LYS A N 1
ATOM 771 C CA . LYS A 1 93 ? 13.340 5.188 -13.608 1.00 84.94 93 LYS A CA 1
ATOM 772 C C . LYS A 1 93 ? 12.664 4.097 -12.780 1.00 84.94 93 LYS A C 1
ATOM 774 O O . LYS A 1 93 ? 11.814 4.400 -11.941 1.00 84.94 93 LYS A O 1
ATOM 779 N N . ASN A 1 94 ? 13.103 2.851 -12.944 1.00 85.81 94 ASN A N 1
ATOM 780 C CA . ASN A 1 94 ? 12.625 1.717 -12.158 1.00 85.81 94 ASN A CA 1
ATOM 781 C C . ASN A 1 94 ? 12.941 1.886 -10.667 1.00 85.81 94 ASN A C 1
ATOM 783 O O . ASN A 1 94 ? 12.097 1.585 -9.827 1.00 85.81 94 ASN A O 1
ATOM 787 N N . LEU A 1 95 ? 14.108 2.437 -10.324 1.00 85.75 95 LEU A N 1
ATOM 788 C CA . LEU A 1 95 ? 14.518 2.674 -8.939 1.00 85.75 95 LEU A CA 1
ATOM 789 C C . LEU A 1 95 ? 13.658 3.751 -8.260 1.00 85.75 95 LEU A C 1
ATOM 791 O O . LEU A 1 95 ? 13.293 3.599 -7.093 1.00 85.75 95 LEU A O 1
ATOM 795 N N . LYS A 1 96 ? 13.271 4.807 -8.992 1.00 87.19 96 LYS A N 1
ATOM 796 C CA . LYS A 1 96 ? 12.289 5.801 -8.519 1.00 87.19 96 LYS A CA 1
ATOM 797 C C . LYS A 1 96 ? 10.914 5.169 -8.295 1.00 87.19 96 LYS A C 1
ATOM 799 O O . LYS A 1 96 ? 10.341 5.355 -7.226 1.00 87.19 96 LYS A O 1
ATOM 804 N N . LEU A 1 97 ? 10.429 4.373 -9.250 1.00 92.38 97 LEU A N 1
ATOM 805 C CA . LEU A 1 97 ? 9.143 3.680 -9.131 1.00 92.38 97 LEU A CA 1
ATOM 806 C C . LEU A 1 97 ? 9.117 2.743 -7.912 1.00 92.38 97 LEU A C 1
ATOM 808 O O . LEU A 1 97 ? 8.165 2.753 -7.135 1.00 92.38 97 LEU A O 1
ATOM 812 N N . TRP A 1 98 ? 10.186 1.967 -7.717 1.00 92.69 98 TRP A N 1
ATOM 813 C CA . TRP A 1 98 ? 10.341 1.081 -6.564 1.00 92.69 98 TRP A CA 1
ATOM 814 C C . TRP A 1 98 ? 10.310 1.853 -5.249 1.00 92.69 98 TRP A C 1
ATOM 816 O O . TRP A 1 98 ? 9.587 1.474 -4.330 1.00 92.69 98 TRP A O 1
ATOM 826 N N . LYS A 1 99 ? 11.054 2.959 -5.158 1.00 91.88 99 LYS A N 1
ATOM 827 C CA . LYS A 1 99 ? 11.055 3.817 -3.969 1.00 91.88 99 LYS A CA 1
ATOM 828 C C . LYS A 1 99 ? 9.636 4.269 -3.605 1.00 91.88 99 LYS A C 1
ATOM 830 O O . LYS A 1 99 ? 9.253 4.157 -2.441 1.00 91.88 99 LYS A O 1
ATOM 835 N N . ASP A 1 100 ? 8.864 4.743 -4.578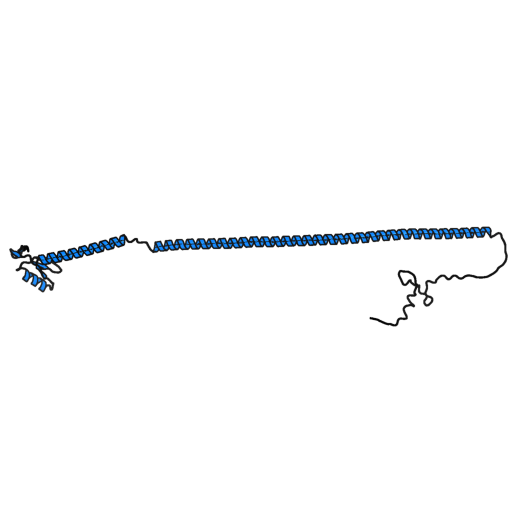 1.00 93.12 100 ASP A N 1
ATOM 836 C CA . ASP A 1 100 ? 7.507 5.243 -4.336 1.00 93.12 100 ASP A CA 1
ATOM 837 C C . ASP A 1 100 ? 6.550 4.115 -3.915 1.00 93.12 100 ASP A C 1
ATOM 839 O O . ASP A 1 100 ? 5.754 4.284 -2.987 1.00 93.12 100 ASP A O 1
ATOM 843 N N . GLN A 1 101 ? 6.683 2.927 -4.515 1.00 94.06 101 GLN A N 1
ATOM 844 C CA . GLN A 1 101 ? 5.922 1.737 -4.118 1.00 94.06 101 GLN A CA 1
ATOM 845 C C . GLN A 1 101 ? 6.224 1.310 -2.675 1.00 94.06 101 GLN A C 1
ATOM 847 O O . GLN A 1 101 ? 5.299 1.034 -1.910 1.00 94.06 101 GLN A O 1
ATOM 852 N N . TYR A 1 102 ? 7.498 1.294 -2.274 1.00 93.12 102 TYR A N 1
ATOM 853 C CA . TYR A 1 102 ? 7.884 0.948 -0.904 1.00 93.12 102 TYR A CA 1
ATOM 854 C C . TYR A 1 102 ? 7.400 1.980 0.112 1.00 93.12 102 TYR A C 1
ATOM 856 O O . TYR A 1 102 ? 6.909 1.597 1.173 1.00 93.12 102 TYR A O 1
ATOM 864 N N . LEU A 1 103 ? 7.494 3.275 -0.201 1.00 92.00 103 LEU A N 1
ATOM 865 C CA . LEU A 1 103 ? 6.969 4.330 0.669 1.00 92.00 103 LEU A CA 1
ATOM 866 C C . LEU A 1 103 ? 5.465 4.156 0.905 1.00 92.00 103 LEU A C 1
ATOM 868 O O . LEU A 1 103 ? 5.029 4.145 2.056 1.00 92.00 103 LEU A O 1
ATOM 872 N N . SER A 1 104 ? 4.697 3.925 -0.163 1.00 93.12 104 SER A N 1
ATOM 873 C CA . SER A 1 104 ? 3.258 3.663 -0.064 1.00 93.12 104 SER A CA 1
ATOM 874 C C . SER A 1 104 ? 2.950 2.398 0.748 1.00 93.12 104 SER A C 1
ATOM 876 O O . SER A 1 104 ? 2.047 2.397 1.589 1.00 93.12 104 SER A O 1
ATOM 878 N N . PHE A 1 105 ? 3.733 1.331 0.559 1.00 95.00 105 PHE A N 1
ATOM 879 C CA . PHE A 1 105 ? 3.595 0.100 1.334 1.00 95.00 105 PHE A CA 1
ATOM 880 C C . PHE A 1 105 ? 3.817 0.334 2.834 1.00 95.00 105 PHE A C 1
ATOM 882 O O . PHE A 1 105 ? 2.994 -0.090 3.647 1.00 95.00 105 PHE A O 1
ATOM 889 N N . PHE A 1 106 ? 4.896 1.026 3.214 1.00 92.25 106 PHE A N 1
ATOM 890 C CA . PHE A 1 106 ? 5.184 1.307 4.622 1.00 92.25 106 PHE A CA 1
ATOM 891 C C . PHE A 1 106 ? 4.118 2.199 5.254 1.00 92.25 106 PHE A C 1
ATOM 893 O O . PHE A 1 106 ? 3.683 1.922 6.371 1.00 92.25 106 PHE A O 1
ATOM 900 N N . GLU A 1 107 ? 3.652 3.225 4.543 1.00 93.31 107 GLU A N 1
ATOM 901 C CA . GLU A 1 107 ? 2.569 4.086 5.015 1.00 93.31 107 GLU A CA 1
ATOM 902 C C . GLU A 1 107 ? 1.283 3.284 5.268 1.00 93.31 107 GLU A C 1
ATOM 904 O O . GLU A 1 107 ? 0.686 3.378 6.343 1.00 93.31 107 GLU A O 1
ATOM 909 N N . SER A 1 108 ? 0.894 2.419 4.326 1.00 92.75 108 SER A N 1
ATOM 910 C CA . SER A 1 108 ? -0.256 1.524 4.492 1.00 92.75 108 SER A CA 1
ATOM 911 C C . SER A 1 108 ? -0.078 0.574 5.681 1.00 92.75 108 SER A C 1
ATOM 913 O O . SER A 1 108 ? -0.987 0.421 6.501 1.00 92.75 108 SER A O 1
ATOM 915 N N . TYR A 1 109 ? 1.109 -0.023 5.823 1.00 94.12 109 TYR A N 1
ATOM 916 C CA . TYR A 1 109 ? 1.431 -0.917 6.930 1.00 94.12 109 TYR A CA 1
ATOM 917 C C . TYR A 1 109 ? 1.284 -0.219 8.288 1.00 94.12 109 TYR A C 1
ATOM 919 O O . TYR A 1 109 ? 0.575 -0.728 9.158 1.00 94.12 109 TYR A O 1
ATOM 927 N N . PHE A 1 110 ? 1.881 0.964 8.464 1.00 94.25 110 PHE A N 1
ATOM 928 C CA . PHE A 1 110 ? 1.778 1.714 9.718 1.00 94.25 110 PHE A CA 1
ATOM 929 C C . PHE A 1 110 ? 0.350 2.178 10.007 1.00 94.25 110 PHE A C 1
ATOM 931 O O . PHE A 1 110 ? -0.096 2.067 11.149 1.00 94.25 110 PHE A O 1
ATOM 938 N N . ASN A 1 111 ? -0.396 2.622 8.994 1.00 93.38 111 ASN A N 1
ATOM 939 C CA . ASN A 1 111 ? -1.799 3.005 9.158 1.00 93.38 111 ASN A CA 1
ATOM 940 C C . ASN A 1 111 ? -2.664 1.829 9.637 1.00 93.38 111 ASN A C 1
ATOM 942 O O . ASN A 1 111 ? -3.465 1.991 10.562 1.00 93.38 111 ASN A O 1
ATOM 946 N N . ASN A 1 112 ? -2.461 0.630 9.083 1.00 94.12 112 ASN A N 1
ATOM 947 C CA . ASN A 1 112 ? -3.147 -0.583 9.538 1.00 94.12 112 ASN A CA 1
ATOM 948 C C . ASN A 1 112 ? -2.772 -0.945 10.982 1.00 94.12 112 ASN A C 1
ATOM 950 O O . ASN A 1 112 ? -3.637 -1.308 11.780 1.00 94.12 112 ASN A O 1
ATOM 954 N N . LEU A 1 113 ? -1.496 -0.792 11.341 1.00 91.75 113 LEU A N 1
ATOM 955 C CA . LEU A 1 113 ? -0.993 -1.049 12.690 1.00 91.75 113 LEU A CA 1
ATOM 956 C C . LEU A 1 113 ? -1.620 -0.091 13.717 1.00 91.75 113 LEU A C 1
ATOM 958 O O . LEU A 1 113 ? -2.086 -0.519 14.773 1.00 91.75 113 LEU A O 1
ATOM 962 N N . ILE A 1 114 ? -1.703 1.200 13.383 1.00 93.25 114 ILE A N 1
ATOM 963 C CA . ILE A 1 114 ? -2.375 2.221 14.198 1.00 93.25 114 ILE A CA 1
ATOM 964 C C . ILE A 1 114 ? -3.868 1.899 14.350 1.00 93.25 114 ILE A C 1
ATOM 966 O O . ILE A 1 114 ? -4.413 2.005 15.453 1.00 93.25 114 ILE A O 1
ATOM 970 N N . ALA A 1 115 ? -4.539 1.492 13.269 1.00 92.94 115 ALA A N 1
ATOM 971 C CA . ALA A 1 115 ? -5.951 1.120 13.306 1.00 92.94 115 ALA A CA 1
ATOM 972 C C . ALA A 1 115 ? -6.208 -0.078 14.239 1.00 92.94 115 ALA A C 1
ATOM 974 O O . ALA A 1 115 ? -7.125 -0.018 15.064 1.00 92.94 115 ALA A O 1
ATOM 975 N N . ASP A 1 116 ? -5.370 -1.117 14.174 1.00 93.75 116 ASP A N 1
ATOM 976 C CA . ASP A 1 116 ? -5.462 -2.291 15.049 1.00 93.75 116 ASP A CA 1
ATOM 977 C C . ASP A 1 116 ? -5.223 -1.930 16.526 1.00 93.75 116 ASP A C 1
ATOM 979 O O . ASP A 1 116 ? -6.002 -2.311 17.406 1.00 93.75 116 ASP A O 1
ATOM 983 N N . TYR A 1 117 ? -4.210 -1.106 16.820 1.00 91.88 117 TYR A N 1
ATOM 984 C CA . TYR A 1 117 ? -3.976 -0.614 18.182 1.00 91.88 117 TYR A CA 1
ATOM 985 C C . TYR A 1 117 ? -5.153 0.199 18.724 1.00 91.88 117 TYR A C 1
ATOM 987 O O . TYR A 1 117 ? -5.563 0.006 19.871 1.00 91.88 117 TYR A O 1
ATOM 995 N N . ASN A 1 118 ? -5.731 1.079 17.907 1.00 90.88 118 ASN A N 1
ATOM 996 C CA . ASN A 1 118 ? -6.899 1.864 18.293 1.00 90.88 118 ASN A CA 1
ATOM 997 C C . ASN A 1 118 ? -8.119 0.979 18.576 1.00 90.88 118 ASN A C 1
ATOM 999 O O . ASN A 1 118 ? -8.868 1.250 19.519 1.00 90.88 118 ASN A O 1
ATOM 1003 N N . LEU A 1 119 ? -8.313 -0.090 17.799 1.00 94.25 119 LEU A N 1
ATOM 1004 C CA . LEU A 1 119 ? -9.371 -1.067 18.038 1.00 94.25 119 LEU A CA 1
ATOM 1005 C C . LEU A 1 119 ? -9.164 -1.789 19.376 1.00 94.25 119 LEU A C 1
ATOM 1007 O O . LEU A 1 119 ? -10.084 -1.830 20.196 1.00 94.25 119 LEU A O 1
ATOM 1011 N N . LYS A 1 120 ? -7.948 -2.279 19.641 1.00 88.81 120 LYS A N 1
ATOM 1012 C CA . LYS A 1 120 ? -7.586 -2.930 20.911 1.00 88.81 120 LYS A CA 1
ATOM 1013 C C . LYS A 1 120 ? -7.770 -1.999 22.112 1.00 88.81 120 LYS A C 1
ATOM 1015 O O . LYS A 1 120 ? -8.317 -2.412 23.132 1.00 88.81 120 LYS A O 1
ATOM 1020 N N . LEU A 1 121 ? -7.391 -0.726 21.987 1.00 86.44 121 LEU A N 1
ATOM 1021 C CA . LEU A 1 121 ? -7.612 0.297 23.018 1.00 86.44 121 LEU A CA 1
ATOM 1022 C C . LEU A 1 121 ? -9.102 0.548 23.282 1.00 86.44 121 LEU A C 1
ATOM 1024 O O . LEU A 1 121 ? -9.503 0.665 24.442 1.00 86.44 121 LEU A O 1
ATOM 1028 N N . LYS A 1 122 ? -9.931 0.617 22.232 1.00 89.25 122 LYS A N 1
ATOM 1029 C CA . LYS A 1 122 ? -11.391 0.739 22.378 1.00 89.25 122 LYS A CA 1
ATOM 1030 C C . LYS A 1 122 ? -11.978 -0.467 23.109 1.00 89.25 122 LYS A C 1
ATOM 1032 O O . LYS A 1 122 ? -12.714 -0.275 24.075 1.00 89.25 122 LYS A O 1
ATOM 1037 N N . GLN A 1 123 ? -11.601 -1.681 22.705 1.00 85.38 123 GLN A N 1
ATOM 1038 C CA . GLN A 1 123 ? -12.039 -2.922 23.351 1.00 85.38 123 GLN A CA 1
ATOM 1039 C C . GLN A 1 123 ? -11.612 -2.978 24.821 1.00 85.38 123 GLN A C 1
ATOM 1041 O O . GLN A 1 123 ? -12.418 -3.314 25.683 1.00 85.38 123 GLN A O 1
ATOM 1046 N N . PHE A 1 124 ? -10.374 -2.592 25.135 1.00 80.56 124 PHE A N 1
ATOM 1047 C CA . PHE A 1 124 ? -9.885 -2.542 26.512 1.00 80.56 124 PHE A CA 1
ATOM 1048 C C . PHE A 1 124 ? -10.710 -1.585 27.388 1.00 80.56 124 PHE A C 1
ATOM 1050 O O . PHE A 1 124 ? -11.127 -1.959 28.485 1.00 80.56 124 PHE A O 1
ATOM 1057 N N . LYS A 1 125 ? -11.002 -0.373 26.893 1.00 76.12 125 LYS A N 1
ATOM 1058 C CA . LYS A 1 125 ? -11.835 0.612 27.606 1.00 76.12 125 LYS A CA 1
ATOM 1059 C C . LYS A 1 125 ? -13.273 0.125 27.815 1.00 76.12 125 LYS A C 1
ATOM 1061 O O . LYS A 1 125 ? -13.823 0.316 28.901 1.00 76.12 125 LYS A O 1
ATOM 1066 N N . GLN A 1 126 ? -13.872 -0.508 26.805 1.00 84.81 126 GLN A N 1
ATOM 1067 C CA . GLN A 1 126 ? -15.201 -1.120 26.926 1.00 84.81 126 GLN A CA 1
ATOM 1068 C C . GLN A 1 126 ? -15.205 -2.246 27.960 1.00 84.81 126 GLN A C 1
ATOM 1070 O O . GLN A 1 126 ? -15.996 -2.196 28.893 1.00 84.81 126 GLN A O 1
ATOM 1075 N N . ASN A 1 127 ? -14.256 -3.181 27.880 1.00 81.38 127 ASN A N 1
ATOM 1076 C CA . ASN A 1 127 ? -14.152 -4.287 28.833 1.00 81.38 127 ASN A CA 1
ATOM 1077 C C . ASN A 1 127 ? -13.981 -3.799 30.279 1.00 81.38 127 ASN A C 1
ATOM 1079 O O . ASN A 1 127 ? -14.585 -4.366 31.189 1.00 81.38 127 ASN A O 1
ATOM 1083 N N . GLN A 1 128 ? -13.192 -2.741 30.508 1.00 75.19 128 GLN A N 1
ATOM 1084 C CA . GLN A 1 128 ? -13.104 -2.126 31.834 1.00 75.19 128 GLN A CA 1
ATOM 1085 C C . GLN A 1 128 ? -14.446 -1.544 32.278 1.00 75.19 128 GLN A C 1
ATOM 1087 O O . GLN A 1 128 ? -14.867 -1.782 33.407 1.00 75.19 128 GLN A O 1
ATOM 1092 N N . THR A 1 129 ? -15.134 -0.816 31.398 1.00 80.06 129 THR A N 1
ATOM 1093 C CA . THR A 1 129 ? -16.432 -0.203 31.709 1.00 80.06 129 THR A CA 1
ATOM 1094 C C . THR A 1 129 ? -17.473 -1.270 32.061 1.00 80.06 129 THR A C 1
ATOM 1096 O O . THR A 1 129 ? -18.156 -1.136 33.074 1.00 80.06 129 THR A O 1
ATOM 1099 N N . ASP A 1 130 ? -17.524 -2.372 31.312 1.00 82.12 130 ASP A N 1
ATOM 1100 C CA . ASP A 1 130 ? -18.426 -3.500 31.567 1.00 82.12 130 ASP A CA 1
ATOM 1101 C C . ASP A 1 130 ? -18.110 -4.201 32.896 1.00 82.12 130 ASP A C 1
ATOM 1103 O O . ASP A 1 130 ? -19.016 -4.577 33.646 1.00 82.12 130 ASP A O 1
ATOM 1107 N N . GLN A 1 131 ? -16.824 -4.373 33.227 1.00 80.94 131 GLN A N 1
ATOM 1108 C CA . GLN A 1 131 ? -16.418 -4.923 34.523 1.00 80.94 131 GLN A CA 1
ATOM 1109 C C . GLN A 1 131 ? -16.806 -3.997 35.682 1.00 80.94 131 GLN A C 1
ATOM 1111 O O . GLN A 1 131 ? -17.366 -4.471 36.672 1.00 80.94 131 GLN A O 1
ATOM 1116 N N . PHE A 1 132 ? -16.574 -2.688 35.555 1.00 77.31 132 PHE A N 1
ATOM 1117 C CA . PHE A 1 132 ? -16.978 -1.714 36.570 1.00 77.31 132 PHE A CA 1
ATOM 1118 C C . PHE A 1 132 ? -18.500 -1.661 36.742 1.00 77.31 132 PHE A C 1
ATOM 1120 O O . PHE A 1 132 ? -18.978 -1.651 37.876 1.00 77.31 132 PHE A O 1
ATOM 1127 N N . GLN A 1 133 ? -19.274 -1.711 35.654 1.00 80.00 133 GLN A N 1
ATOM 1128 C CA . GLN A 1 133 ? -20.736 -1.778 35.726 1.00 80.00 133 GLN A CA 1
ATOM 1129 C C . GLN A 1 133 ? -21.221 -3.029 36.469 1.00 80.00 133 GLN A C 1
ATOM 1131 O O . GLN A 1 133 ? -22.106 -2.923 37.317 1.00 80.00 133 GLN A O 1
ATOM 1136 N N . LYS A 1 134 ? -20.611 -4.199 36.233 1.00 85.75 134 LYS A N 1
ATOM 1137 C CA . LYS A 1 134 ? -20.929 -5.426 36.989 1.00 85.75 134 LYS A CA 1
ATOM 1138 C C . LYS A 1 134 ? -20.639 -5.283 38.483 1.00 85.75 134 LYS A C 1
ATOM 1140 O O . LYS A 1 134 ? -21.421 -5.757 39.305 1.00 85.75 134 LYS A O 1
ATOM 1145 N N . VAL A 1 135 ? -19.532 -4.634 38.851 1.00 84.31 135 VAL A N 1
ATOM 1146 C CA . VAL A 1 135 ? -19.201 -4.368 40.261 1.00 84.31 135 VAL A CA 1
ATOM 1147 C C . VAL A 1 135 ? -20.242 -3.445 40.897 1.00 84.31 135 VAL A C 1
ATOM 1149 O O . VAL A 1 135 ? -20.739 -3.766 41.973 1.00 84.31 135 VAL A O 1
ATOM 1152 N N . ILE A 1 136 ? -20.626 -2.356 40.222 1.00 81.25 136 ILE A N 1
ATOM 1153 C CA . ILE A 1 136 ? -21.667 -1.433 40.704 1.00 81.25 136 ILE A CA 1
ATOM 1154 C C . ILE A 1 136 ? -22.996 -2.175 40.911 1.00 81.25 136 ILE A C 1
ATOM 1156 O O . ILE A 1 136 ? -23.560 -2.105 42.000 1.00 81.25 136 ILE A O 1
ATOM 1160 N N . GLN A 1 137 ? -23.443 -2.971 39.933 1.00 85.56 137 GLN A N 1
ATOM 1161 C CA . GLN A 1 137 ? -24.668 -3.775 40.048 1.00 85.56 137 GLN A CA 1
ATOM 1162 C C . GLN A 1 137 ? -24.620 -4.758 41.231 1.00 85.56 137 GLN A C 1
ATOM 1164 O O . GLN A 1 137 ? -25.612 -4.943 41.939 1.00 85.56 137 GLN A O 1
ATOM 1169 N N . ASN A 1 138 ? -23.466 -5.383 41.483 1.00 90.25 138 ASN A N 1
ATOM 1170 C CA . ASN A 1 138 ? -23.290 -6.273 42.632 1.00 90.25 138 ASN A CA 1
ATOM 1171 C C . ASN A 1 138 ? -23.348 -5.517 43.968 1.00 90.25 138 ASN A C 1
ATOM 1173 O O . ASN A 1 138 ? -23.952 -6.021 44.916 1.00 90.25 138 ASN A O 1
ATOM 1177 N N . ILE A 1 139 ? -22.763 -4.317 44.044 1.00 86.94 139 ILE A N 1
ATOM 1178 C CA . ILE A 1 139 ? -22.837 -3.450 45.229 1.00 86.94 139 ILE A CA 1
ATOM 1179 C C . ILE A 1 139 ? -24.287 -3.037 45.496 1.00 86.94 139 ILE A C 1
ATOM 1181 O O . ILE A 1 139 ? -24.746 -3.135 46.633 1.00 86.94 139 ILE A O 1
ATOM 1185 N N . GLU A 1 140 ? -25.035 -2.636 44.467 1.00 86.94 140 GLU A N 1
ATOM 1186 C CA . GLU A 1 140 ? -26.455 -2.287 44.593 1.00 86.94 140 GLU A CA 1
ATOM 1187 C C . GLU A 1 140 ? -27.289 -3.478 45.078 1.00 86.94 140 GLU A C 1
ATOM 1189 O O . GLU A 1 140 ? -28.105 -3.342 45.992 1.00 86.94 140 GLU A O 1
ATOM 1194 N N . LYS A 1 141 ? -27.041 -4.676 44.533 1.00 92.56 141 LYS A N 1
ATOM 1195 C CA . LYS A 1 141 ? -27.707 -5.907 44.973 1.00 92.56 141 LYS A CA 1
ATOM 1196 C C . LYS A 1 141 ? -27.410 -6.228 46.441 1.00 92.56 141 LYS A C 1
ATOM 1198 O O . LYS A 1 141 ? -28.342 -6.524 47.187 1.00 92.56 141 LYS A O 1
ATOM 1203 N N . LEU A 1 142 ? -26.146 -6.149 46.859 1.00 92.44 142 LEU A N 1
ATOM 1204 C CA . LEU A 1 142 ? -25.733 -6.355 48.253 1.00 92.44 142 LEU A CA 1
ATOM 1205 C C . LEU A 1 142 ? -26.348 -5.306 49.187 1.00 92.44 142 LEU A C 1
ATOM 1207 O O . LEU A 1 142 ? -26.825 -5.650 50.266 1.00 92.44 142 LEU A O 1
ATOM 1211 N N . SER A 1 143 ? -26.393 -4.043 48.760 1.00 90.38 143 SER A N 1
ATOM 1212 C CA . SER A 1 143 ? -27.031 -2.955 49.506 1.00 90.38 143 SER A CA 1
ATOM 1213 C C . SER A 1 143 ? -28.524 -3.222 49.714 1.00 90.38 143 SER A C 1
ATOM 1215 O O . SER A 1 143 ? -29.019 -3.136 50.838 1.00 90.38 143 SER A O 1
ATOM 1217 N N . ASN A 1 144 ? -29.234 -3.646 48.665 1.00 93.69 144 ASN A N 1
ATOM 1218 C 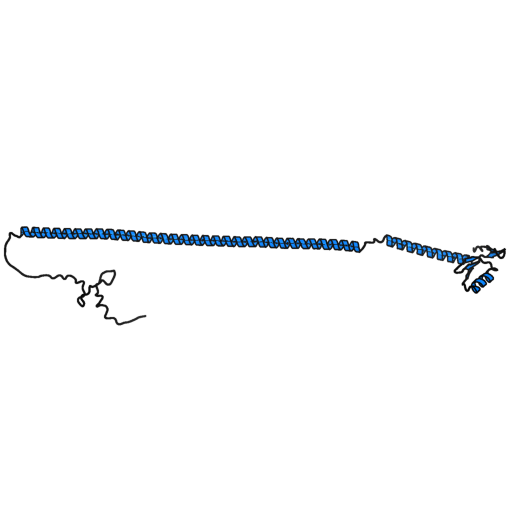CA . ASN A 1 144 ? -30.647 -4.013 48.759 1.00 93.69 144 ASN A CA 1
ATOM 1219 C C . ASN A 1 144 ? -30.867 -5.204 49.700 1.00 93.69 144 ASN A C 1
ATOM 1221 O O . ASN A 1 144 ? -31.728 -5.135 50.574 1.00 93.69 144 ASN A O 1
ATOM 1225 N N . GLN A 1 145 ? -30.053 -6.259 49.584 1.00 92.75 145 GLN A N 1
ATOM 1226 C CA . GLN A 1 145 ? -30.106 -7.409 50.495 1.00 92.75 145 GLN A CA 1
ATOM 1227 C C . GLN A 1 145 ? -29.881 -6.995 51.953 1.00 92.75 145 GLN A C 1
ATOM 1229 O O . GLN A 1 145 ? -30.597 -7.454 52.841 1.00 92.75 145 GLN A O 1
ATOM 1234 N N . TYR A 1 146 ? -28.930 -6.093 52.205 1.00 92.56 146 TYR A N 1
ATOM 1235 C CA . TYR A 1 146 ? -28.684 -5.554 53.537 1.00 92.56 146 TYR A CA 1
ATOM 1236 C C . TYR A 1 146 ? -29.884 -4.763 54.077 1.00 92.56 146 TYR A C 1
ATOM 1238 O O . TYR A 1 146 ? -30.252 -4.936 55.238 1.00 92.56 146 TYR A O 1
ATOM 1246 N N . GLN A 1 147 ? -30.532 -3.929 53.255 1.00 89.69 147 GLN A N 1
ATOM 1247 C CA . GLN A 1 147 ? -31.730 -3.191 53.676 1.00 89.69 147 GLN A CA 1
ATOM 1248 C C . GLN A 1 147 ? -32.903 -4.124 53.994 1.00 89.69 147 GLN A C 1
ATOM 1250 O O . GLN A 1 147 ? -33.588 -3.911 54.994 1.00 89.69 147 GLN A O 1
ATOM 1255 N N . THR A 1 148 ? -33.108 -5.173 53.193 1.00 94.00 148 THR A N 1
ATOM 1256 C CA . THR A 1 148 ? -34.114 -6.208 53.475 1.00 94.00 148 THR A CA 1
ATOM 1257 C C . THR A 1 148 ? -33.808 -6.931 54.782 1.00 94.00 148 THR A C 1
ATOM 1259 O O . THR A 1 148 ? -34.671 -7.018 55.648 1.00 94.00 148 THR A O 1
ATOM 1262 N N . LEU A 1 149 ? -32.567 -7.373 54.988 1.00 94.88 149 LEU A N 1
ATOM 1263 C CA . LEU A 1 149 ? -32.192 -8.051 56.228 1.00 94.88 149 LEU A CA 1
ATOM 1264 C C . LEU A 1 149 ? -32.377 -7.130 57.444 1.00 94.88 149 LEU A C 1
ATOM 1266 O O . LEU A 1 149 ? -32.878 -7.550 58.483 1.00 94.88 149 LEU A O 1
ATOM 1270 N N . LYS A 1 150 ? -32.024 -5.847 57.312 1.00 92.69 150 LYS A N 1
ATOM 1271 C CA . LYS A 1 150 ? -32.227 -4.840 58.359 1.00 92.69 150 LYS A CA 1
ATOM 1272 C C . LYS A 1 150 ? -33.709 -4.651 58.694 1.00 92.69 150 LYS A C 1
ATOM 1274 O O . LYS A 1 150 ? -34.048 -4.516 59.871 1.00 92.69 150 LYS A O 1
ATOM 1279 N N . SER A 1 151 ? -34.593 -4.626 57.695 1.00 92.62 151 SER A N 1
ATOM 1280 C CA . SER A 1 151 ? -36.033 -4.487 57.933 1.00 92.62 151 SER A CA 1
ATOM 1281 C C . SER A 1 151 ? -36.617 -5.735 58.598 1.00 92.62 151 SER A C 1
ATOM 1283 O O . SER A 1 151 ? -37.343 -5.603 59.582 1.00 92.62 151 SER A O 1
ATOM 1285 N N . GLU A 1 152 ? -36.233 -6.930 58.148 1.00 93.12 152 GLU A N 1
ATOM 1286 C CA . GLU A 1 152 ? -36.625 -8.205 58.760 1.00 93.12 152 GLU A CA 1
ATOM 1287 C C . GLU A 1 152 ? -36.185 -8.289 60.226 1.00 93.12 152 GLU A C 1
ATOM 1289 O O . GLU A 1 152 ? -36.975 -8.650 61.101 1.00 93.12 152 GLU A O 1
ATOM 1294 N N . LEU A 1 153 ? -34.949 -7.880 60.520 1.00 92.12 153 LEU A N 1
ATOM 1295 C CA . LEU A 1 153 ? -34.395 -7.899 61.872 1.00 92.12 153 LEU A CA 1
ATOM 1296 C C . LEU A 1 153 ? -35.103 -6.892 62.789 1.00 92.12 153 LEU A C 1
ATOM 1298 O O . LEU A 1 153 ? -35.391 -7.205 63.947 1.00 92.12 153 LEU A O 1
ATOM 1302 N N . ASN A 1 154 ? -35.475 -5.719 62.268 1.00 92.19 154 ASN A N 1
ATOM 1303 C CA . ASN A 1 154 ? -36.317 -4.759 62.985 1.00 92.19 154 ASN A CA 1
ATOM 1304 C C . ASN A 1 154 ? -37.714 -5.322 63.282 1.00 92.19 154 ASN A C 1
ATOM 1306 O O . ASN A 1 154 ? -38.191 -5.198 64.410 1.00 92.19 154 ASN A O 1
ATOM 1310 N N . ILE A 1 155 ? -38.363 -5.960 62.303 1.00 92.06 155 ILE A N 1
ATOM 1311 C CA . ILE A 1 155 ? -39.680 -6.589 62.485 1.00 92.06 155 ILE A CA 1
ATOM 1312 C C . ILE A 1 155 ? -39.599 -7.675 63.560 1.00 92.06 155 ILE A C 1
ATOM 1314 O O . ILE A 1 155 ? -40.416 -7.697 64.483 1.00 92.06 155 ILE A O 1
ATOM 1318 N N . TYR A 1 156 ? -38.590 -8.542 63.479 1.00 92.69 156 TYR A N 1
ATOM 1319 C CA . TYR A 1 156 ? -38.363 -9.595 64.462 1.00 92.69 156 TYR A CA 1
ATOM 1320 C C . TYR A 1 156 ? -38.143 -9.023 65.868 1.00 92.69 156 TYR A C 1
ATOM 1322 O O . TYR A 1 156 ? -38.769 -9.473 66.828 1.00 92.69 156 TYR A O 1
ATOM 1330 N N . THR A 1 157 ? -37.313 -7.984 65.986 1.00 90.88 157 THR A N 1
ATOM 1331 C CA . THR A 1 157 ? -37.028 -7.317 67.265 1.00 90.88 157 THR A CA 1
ATOM 1332 C C . THR A 1 157 ? -38.295 -6.715 67.873 1.00 90.88 157 THR A C 1
ATOM 1334 O O . THR A 1 157 ? -38.580 -6.943 69.048 1.00 90.88 157 THR A O 1
ATOM 1337 N N . LEU A 1 158 ? -39.108 -6.018 67.073 1.00 91.94 158 LEU A N 1
ATOM 1338 C CA . LEU A 1 158 ? -40.396 -5.470 67.514 1.00 91.94 158 LEU A CA 1
ATOM 1339 C C . LEU A 1 158 ? -41.374 -6.572 67.943 1.00 91.94 158 LEU A C 1
ATOM 1341 O O . LEU A 1 158 ? -42.085 -6.410 68.934 1.00 91.94 158 LEU A O 1
ATOM 1345 N N . SER A 1 159 ? -41.402 -7.699 67.227 1.00 92.94 159 SER A N 1
ATOM 1346 C CA . SER A 1 159 ? -42.219 -8.858 67.602 1.00 92.94 159 SER A CA 1
ATOM 1347 C C . SER A 1 159 ? -41.804 -9.417 68.963 1.00 92.94 159 SER A C 1
ATOM 1349 O O . SER A 1 159 ? -42.656 -9.655 69.816 1.00 92.94 159 SER A O 1
ATOM 1351 N N . LYS A 1 160 ? -40.497 -9.583 69.201 1.00 92.31 160 LYS A N 1
ATOM 1352 C CA . LYS A 1 160 ? -39.982 -10.087 70.481 1.00 92.31 160 LYS A CA 1
ATOM 1353 C C . LYS A 1 160 ? -40.186 -9.112 71.630 1.00 92.31 160 LYS A C 1
ATOM 1355 O O . LYS A 1 160 ? -40.490 -9.546 72.738 1.00 92.31 160 LYS A O 1
ATOM 1360 N N . GLN A 1 161 ? -40.110 -7.812 71.360 1.00 91.88 161 GLN A N 1
ATOM 1361 C CA . GLN A 1 161 ? -40.457 -6.794 72.342 1.00 91.88 161 GLN A CA 1
ATOM 1362 C C . GLN A 1 161 ? -41.931 -6.906 72.763 1.00 91.88 161 GLN A C 1
ATOM 1364 O O . GLN A 1 161 ? -42.218 -6.936 73.956 1.00 91.88 161 GLN A O 1
ATOM 1369 N N . LYS A 1 162 ? -42.856 -7.074 71.806 1.00 92.62 162 LYS A N 1
ATOM 1370 C CA . LYS A 1 162 ? -44.282 -7.292 72.108 1.00 92.62 162 LYS A CA 1
ATOM 1371 C C . LYS A 1 162 ? -44.525 -8.554 72.937 1.00 92.62 162 LYS A C 1
ATOM 1373 O O . LYS A 1 162 ? -45.288 -8.501 73.895 1.00 92.62 162 LYS A O 1
ATOM 1378 N N . GLU A 1 163 ? -43.879 -9.670 72.591 1.00 92.38 163 GLU A N 1
ATOM 1379 C CA . GLU A 1 163 ? -43.967 -10.912 73.377 1.00 92.38 163 GLU A CA 1
ATOM 1380 C C . GLU A 1 163 ? -43.488 -10.699 74.823 1.00 92.38 163 GLU A C 1
ATOM 1382 O O . GLU A 1 163 ? -44.140 -11.147 75.768 1.00 92.38 163 GLU A O 1
ATOM 13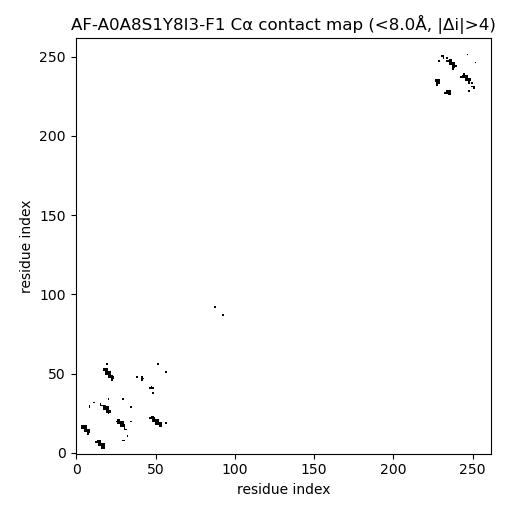87 N N . LEU A 1 164 ? -42.369 -9.987 75.005 1.00 91.75 164 LEU A N 1
ATOM 1388 C CA . LEU A 1 164 ? -41.820 -9.676 76.324 1.00 91.75 164 LEU A CA 1
ATOM 1389 C C . LEU A 1 164 ? -42.766 -8.792 77.144 1.00 91.75 164 LEU A C 1
ATOM 1391 O O . LEU A 1 164 ? -42.973 -9.051 78.331 1.00 91.75 164 LEU A O 1
ATOM 1395 N N . ASP A 1 165 ? -43.335 -7.759 76.528 1.00 92.62 165 ASP A N 1
ATOM 1396 C CA . ASP A 1 165 ? -44.262 -6.851 77.201 1.00 92.62 165 ASP A CA 1
ATOM 1397 C C . ASP A 1 165 ? -45.555 -7.581 77.599 1.00 92.62 165 ASP A C 1
ATOM 1399 O O . ASP A 1 165 ? -46.002 -7.464 78.738 1.00 92.62 165 ASP A O 1
ATOM 1403 N N . GLN A 1 166 ? -46.067 -8.472 76.745 1.00 92.56 166 GLN A N 1
ATOM 1404 C CA . GLN A 1 166 ? -47.217 -9.318 77.076 1.00 92.56 166 GLN A CA 1
ATOM 1405 C C . GLN A 1 166 ? -46.927 -10.283 78.241 1.00 92.56 166 GLN A C 1
ATOM 1407 O O . GLN A 1 166 ? -47.782 -10.517 79.098 1.00 92.56 166 GLN A O 1
ATOM 1412 N N . LEU A 1 167 ? -45.711 -10.833 78.315 1.00 91.44 167 LEU A N 1
ATOM 1413 C CA . LEU A 1 167 ? -45.257 -11.647 79.448 1.00 91.44 167 LEU A CA 1
ATOM 1414 C C . LEU A 1 167 ? -45.199 -10.843 80.754 1.00 91.44 167 LEU A C 1
ATOM 1416 O O . LEU A 1 167 ? -45.615 -11.356 81.797 1.00 91.44 167 LEU A O 1
ATOM 1420 N N . LYS A 1 168 ? -44.724 -9.591 80.709 1.00 90.81 168 LYS A N 1
ATOM 1421 C CA . LYS A 1 168 ? -44.721 -8.692 81.875 1.00 90.81 168 LYS A CA 1
ATOM 1422 C C . LYS A 1 168 ? -46.139 -8.393 82.354 1.00 90.81 168 LYS A C 1
ATOM 1424 O O . LYS A 1 168 ? -46.394 -8.504 83.554 1.00 90.81 168 LYS A O 1
ATOM 1429 N N . ASP A 1 169 ? -47.056 -8.089 81.439 1.00 90.94 169 ASP A N 1
ATOM 1430 C CA . ASP A 1 169 ? -48.459 -7.816 81.766 1.00 90.94 169 ASP A CA 1
ATOM 1431 C C . ASP A 1 169 ? -49.128 -9.037 82.408 1.00 90.94 169 ASP A C 1
ATOM 1433 O O . ASP A 1 169 ? -49.748 -8.933 83.470 1.00 90.94 169 ASP A O 1
ATOM 1437 N N . ASN A 1 170 ? -48.932 -10.225 81.826 1.00 91.50 170 ASN A N 1
ATOM 1438 C CA . ASN A 1 170 ? -49.424 -11.482 82.392 1.00 91.50 170 ASN A CA 1
ATOM 1439 C C . ASN A 1 170 ? -48.869 -11.722 83.804 1.00 91.50 170 ASN A C 1
ATOM 1441 O O . ASN A 1 170 ? -49.605 -12.117 84.711 1.00 91.50 170 ASN A O 1
ATOM 1445 N N . PHE A 1 171 ? -47.576 -11.462 84.017 1.00 88.31 171 PHE A N 1
ATOM 1446 C CA . PHE A 1 171 ? -46.951 -11.607 85.328 1.00 88.31 171 PHE A CA 1
ATOM 1447 C C . PHE A 1 171 ? -47.547 -10.636 86.359 1.00 88.31 171 PHE A C 1
ATOM 1449 O O . PHE A 1 171 ? -47.855 -11.051 87.479 1.00 88.31 171 PHE A O 1
ATOM 1456 N N . GLN A 1 172 ? -47.785 -9.375 85.984 1.00 89.50 172 GLN A N 1
ATOM 1457 C CA . GLN A 1 172 ? -48.453 -8.396 86.848 1.00 89.50 172 GLN A CA 1
ATOM 1458 C C . GLN A 1 172 ? -49.884 -8.820 87.202 1.00 89.50 172 GLN A C 1
ATOM 1460 O O . GLN A 1 172 ? -50.271 -8.754 88.372 1.00 89.50 172 GLN A O 1
ATOM 1465 N N . GLN A 1 173 ? -50.660 -9.316 86.234 1.00 89.56 173 GLN A N 1
ATOM 1466 C CA . GLN A 1 173 ? -52.013 -9.823 86.488 1.00 89.56 173 GLN A CA 1
ATOM 1467 C C . GLN A 1 173 ? -52.004 -11.000 87.471 1.00 89.56 173 GLN A C 1
ATOM 1469 O O . GLN A 1 173 ? -52.803 -11.029 88.410 1.00 89.56 173 GLN A O 1
ATOM 1474 N N . ILE A 1 174 ? -51.070 -11.944 87.312 1.00 86.81 174 ILE A N 1
ATOM 1475 C CA . ILE A 1 174 ? -50.902 -13.068 88.244 1.00 86.81 174 ILE A CA 1
ATOM 1476 C C . ILE A 1 174 ? -50.561 -12.562 89.651 1.00 86.81 174 ILE A C 1
ATOM 1478 O O . ILE A 1 174 ? -51.128 -13.058 90.627 1.00 86.81 174 ILE A O 1
ATOM 1482 N N . GLN A 1 175 ? -49.670 -11.573 89.783 1.00 83.81 175 GLN A N 1
ATOM 1483 C CA . GLN A 1 175 ? -49.362 -10.983 91.088 1.00 83.81 175 GLN A CA 1
ATOM 1484 C C . GLN A 1 175 ? -50.597 -10.344 91.735 1.00 83.81 175 GLN A C 1
ATOM 1486 O O . GLN A 1 175 ? -50.881 -10.615 92.902 1.00 83.81 175 GLN A O 1
ATOM 1491 N N . GLN A 1 176 ? -51.377 -9.565 90.982 1.00 83.44 176 GLN A N 1
ATOM 1492 C CA . GLN A 1 176 ? -52.612 -8.961 91.489 1.00 83.44 176 GLN A CA 1
ATOM 1493 C C . GLN A 1 176 ? -53.641 -10.014 91.919 1.00 83.44 176 GLN A C 1
ATOM 1495 O O . GLN A 1 176 ? -54.288 -9.857 92.956 1.00 83.44 176 GLN A O 1
ATOM 1500 N N . LEU A 1 177 ? -53.786 -11.105 91.160 1.00 81.56 177 LEU A N 1
ATOM 1501 C CA . LEU A 1 177 ? -54.664 -12.218 91.524 1.00 81.56 177 LEU A CA 1
ATOM 1502 C C . LEU A 1 177 ? -54.212 -12.901 92.817 1.00 81.56 177 LEU A C 1
ATOM 1504 O O . LEU A 1 177 ? -55.053 -13.164 93.675 1.00 81.56 177 LEU A O 1
ATOM 1508 N N . LYS A 1 178 ? -52.905 -13.135 92.997 1.00 78.56 178 LYS A N 1
ATOM 1509 C CA . LYS A 1 178 ? -52.359 -13.685 94.250 1.00 78.56 178 LYS A CA 1
ATOM 1510 C C . LYS A 1 178 ? -52.640 -12.773 95.445 1.00 78.56 178 LYS A C 1
ATOM 1512 O O . LYS A 1 178 ? -53.050 -13.262 96.493 1.00 78.56 178 LYS A O 1
ATOM 1517 N N . ILE A 1 179 ? -52.477 -11.457 95.286 1.00 75.69 179 ILE A N 1
ATOM 1518 C CA . ILE A 1 179 ? -52.796 -10.477 96.338 1.00 75.69 179 ILE A CA 1
ATOM 1519 C C . ILE A 1 179 ? -54.286 -10.542 96.694 1.00 75.69 179 ILE A C 1
ATOM 1521 O O . ILE A 1 179 ? -54.630 -10.643 97.871 1.00 75.69 179 ILE A O 1
ATOM 1525 N N . LYS A 1 180 ? -55.172 -10.546 95.688 1.00 74.38 180 LYS A N 1
ATOM 1526 C CA . LYS A 1 180 ? -56.624 -10.663 95.898 1.00 74.38 180 LYS A CA 1
ATOM 1527 C C . LYS A 1 180 ? -56.996 -11.966 96.605 1.00 74.38 180 LYS A C 1
ATOM 1529 O O . LYS A 1 180 ? -57.775 -11.919 97.550 1.00 74.38 180 LYS A O 1
ATOM 1534 N N . GLN A 1 181 ? -56.418 -13.098 96.193 1.00 70.25 181 GLN A N 1
ATOM 1535 C CA . GLN A 1 181 ? -56.646 -14.399 96.828 1.00 70.25 181 GLN A CA 1
ATOM 1536 C C . GLN A 1 181 ? -56.215 -14.399 98.298 1.00 70.25 181 GLN A C 1
ATOM 1538 O O . GLN A 1 181 ? -57.015 -14.781 99.152 1.00 70.25 181 GLN A O 1
ATOM 1543 N N . ASN A 1 182 ? -55.012 -13.904 98.605 1.00 71.00 182 ASN A N 1
ATOM 1544 C CA . ASN A 1 182 ? -54.523 -13.784 99.982 1.00 71.00 182 ASN A CA 1
ATOM 1545 C C . ASN A 1 182 ? -55.421 -12.880 100.834 1.00 71.00 182 ASN A C 1
ATOM 1547 O O . ASN A 1 182 ? -55.712 -13.212 101.979 1.00 71.00 182 ASN A O 1
ATOM 1551 N N . TYR A 1 183 ? -55.899 -11.767 100.273 1.00 67.38 183 TYR A N 1
ATOM 1552 C CA . TYR A 1 183 ? -56.825 -10.875 100.967 1.00 67.38 183 TYR A CA 1
ATOM 1553 C C . TYR A 1 183 ? -58.163 -11.564 101.271 1.00 67.38 183 TYR A C 1
ATOM 1555 O O . TYR A 1 183 ? -58.643 -11.499 102.399 1.00 67.38 183 TYR A O 1
ATOM 1563 N N . SER A 1 184 ? -58.738 -12.287 100.303 1.00 67.69 184 SER A N 1
ATOM 1564 C CA . SER A 1 184 ? -59.974 -13.053 100.517 1.00 67.69 184 SER A CA 1
ATOM 1565 C C . SER A 1 184 ? -59.815 -14.213 101.507 1.00 67.69 184 SER A C 1
ATOM 1567 O O . SER A 1 184 ? -60.737 -14.468 102.277 1.00 67.69 184 SER A O 1
ATOM 1569 N N . LEU A 1 185 ? -58.658 -14.886 101.530 1.00 66.88 185 LEU A N 1
ATOM 1570 C CA . LEU A 1 185 ? -58.336 -15.919 102.523 1.00 66.88 185 LEU A CA 1
ATOM 1571 C C . LEU A 1 185 ? -58.242 -15.325 103.931 1.00 66.88 185 LEU A C 1
ATOM 1573 O O . LEU A 1 185 ? -58.873 -15.841 104.845 1.00 66.88 185 LEU A O 1
ATOM 1577 N N . ASN A 1 186 ? -57.546 -14.197 104.082 1.00 72.38 186 ASN A N 1
ATOM 1578 C CA . ASN A 1 186 ? -57.424 -13.500 105.362 1.00 72.38 186 ASN A CA 1
ATOM 1579 C C . ASN A 1 186 ? -58.792 -12.994 105.862 1.00 72.38 186 ASN A C 1
ATOM 1581 O O . ASN A 1 186 ? -59.134 -13.166 107.026 1.00 72.38 186 ASN A O 1
ATOM 1585 N N . LEU A 1 187 ? -59.637 -12.458 104.973 1.00 67.75 187 LEU A N 1
ATOM 1586 C CA . LEU A 1 187 ? -61.024 -12.097 105.297 1.00 67.75 187 LEU A CA 1
ATOM 1587 C C . LEU A 1 187 ? -61.849 -13.299 105.762 1.00 67.75 187 LEU A C 1
ATOM 1589 O O . LEU A 1 187 ? -62.585 -13.197 106.741 1.00 67.75 187 LEU A O 1
ATOM 1593 N N . PHE A 1 188 ? -61.727 -14.435 105.076 1.00 67.94 188 PHE A N 1
ATOM 1594 C CA . PHE A 1 188 ? -62.423 -15.660 105.456 1.00 67.94 188 PHE A CA 1
ATOM 1595 C C . PHE A 1 188 ? -61.955 -16.177 106.823 1.00 67.94 188 PHE A C 1
ATOM 1597 O O . PHE A 1 188 ? -62.786 -16.536 107.656 1.00 67.94 188 PHE A O 1
ATOM 1604 N N . GLU A 1 18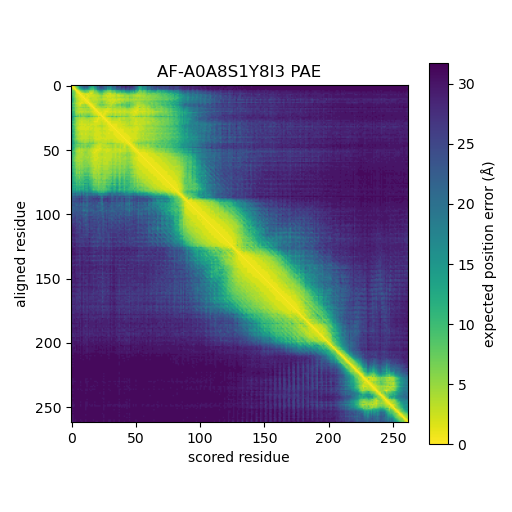9 ? -60.648 -16.158 107.091 1.00 67.38 189 GLU A N 1
ATOM 1605 C CA . GLU A 1 189 ? -60.075 -16.504 108.396 1.00 67.38 189 GLU A CA 1
ATOM 1606 C C . GLU A 1 189 ? -60.565 -15.557 109.499 1.00 67.38 189 GLU A C 1
ATOM 1608 O O . GLU A 1 189 ? -61.027 -16.019 110.543 1.00 67.38 189 GLU A O 1
ATOM 1613 N N . GLN A 1 190 ? -60.570 -14.243 109.254 1.00 65.56 190 GLN A N 1
ATOM 1614 C CA . GLN A 1 190 ? -61.117 -13.252 110.188 1.00 65.56 190 GLN A CA 1
ATOM 1615 C C . GLN A 1 190 ? -62.606 -13.477 110.462 1.00 65.56 190 GLN A C 1
ATOM 1617 O O . GLN A 1 190 ? -63.053 -13.354 111.602 1.00 65.56 190 GLN A O 1
ATOM 1622 N N . GLN A 1 191 ? -63.384 -13.842 109.442 1.00 69.44 191 GLN A N 1
ATOM 1623 C CA . GLN A 1 191 ? -64.808 -14.121 109.589 1.00 69.44 191 GLN A CA 1
ATOM 1624 C C . GLN A 1 191 ? -65.057 -15.427 110.356 1.00 69.44 191 GLN A C 1
ATOM 1626 O O . GLN A 1 191 ? -65.956 -15.474 111.193 1.00 69.44 191 GLN A O 1
ATOM 1631 N N . GLN A 1 192 ? -64.227 -16.457 110.158 1.00 69.00 192 GLN A N 1
ATOM 1632 C CA . GLN A 1 192 ? -64.269 -17.667 110.983 1.00 69.00 192 GLN A CA 1
ATOM 1633 C C . GLN A 1 192 ? -63.910 -17.394 112.445 1.00 69.00 192 GLN A C 1
ATOM 1635 O O . GLN A 1 192 ? -64.573 -17.922 113.335 1.00 69.00 192 GLN A O 1
ATOM 1640 N N . ILE A 1 193 ? -62.898 -16.564 112.709 1.00 68.25 193 ILE A N 1
ATOM 1641 C CA . ILE A 1 193 ? -62.540 -16.152 114.073 1.00 68.25 193 ILE A CA 1
ATOM 1642 C C . ILE A 1 193 ? -63.698 -15.374 114.707 1.00 68.25 193 ILE A C 1
ATOM 1644 O O . ILE A 1 193 ? -64.091 -15.677 115.829 1.00 68.25 193 ILE A O 1
ATOM 1648 N N . LYS A 1 194 ? -64.301 -14.428 113.978 1.00 67.38 194 LYS A N 1
ATOM 1649 C CA . LYS A 1 194 ? -65.453 -13.651 114.457 1.00 67.38 194 LYS A CA 1
ATOM 1650 C C . LYS A 1 194 ? -66.666 -14.534 114.763 1.00 67.38 194 LYS A C 1
ATOM 1652 O O . LYS A 1 194 ? -67.304 -14.340 115.790 1.00 67.38 194 LYS A O 1
ATOM 1657 N N . ASN A 1 195 ? -66.955 -15.520 113.914 1.00 66.50 195 ASN A N 1
ATOM 1658 C CA . ASN A 1 195 ? -68.027 -16.484 114.167 1.00 66.50 195 ASN A CA 1
ATOM 1659 C C . ASN A 1 195 ? -67.736 -17.328 115.416 1.00 66.50 195 ASN A C 1
ATOM 1661 O O . ASN A 1 195 ? -68.609 -17.448 116.262 1.00 66.50 195 ASN A O 1
ATOM 1665 N N . LYS A 1 196 ? -66.498 -17.811 115.602 1.00 68.06 196 LYS A N 1
ATOM 1666 C CA . LYS A 1 196 ? -66.102 -18.532 116.826 1.00 68.06 196 LYS A CA 1
ATOM 1667 C C . LYS A 1 196 ? -66.199 -17.675 118.092 1.00 68.06 196 LYS A C 1
ATOM 1669 O O . LYS A 1 196 ? -66.563 -18.191 119.140 1.00 68.06 196 LYS A O 1
ATOM 1674 N N . ILE A 1 197 ? -65.873 -16.384 118.009 1.00 62.34 197 ILE A N 1
ATOM 1675 C CA . ILE A 1 197 ? -66.048 -15.440 119.124 1.00 62.34 197 ILE A CA 1
ATOM 1676 C C . ILE A 1 197 ? -67.539 -15.253 119.435 1.00 62.34 197 ILE A C 1
ATOM 1678 O O . ILE A 1 197 ? -67.919 -15.306 120.597 1.00 62.34 197 ILE A O 1
ATOM 1682 N N . ASN A 1 198 ? -68.392 -15.092 118.419 1.00 60.34 198 ASN A N 1
ATOM 1683 C CA . ASN A 1 198 ? -69.842 -15.017 118.622 1.00 60.34 198 ASN A CA 1
ATOM 1684 C C . ASN A 1 198 ? -70.409 -16.306 119.237 1.00 60.34 198 ASN A C 1
ATOM 1686 O O . ASN A 1 198 ? -71.263 -16.226 120.114 1.00 60.34 198 ASN A O 1
ATOM 1690 N N . ASP A 1 199 ? -69.913 -17.475 118.826 1.00 59.06 199 ASP A N 1
ATOM 1691 C CA . ASP A 1 199 ? -70.308 -18.758 119.413 1.00 59.06 199 ASP A CA 1
ATOM 1692 C C . ASP A 1 199 ? -69.895 -18.856 120.893 1.00 59.06 199 ASP A C 1
ATOM 1694 O O . ASP A 1 199 ? -70.639 -19.411 121.691 1.00 59.06 199 ASP A O 1
ATOM 1698 N N . LEU A 1 200 ? -68.757 -18.273 121.290 1.00 56.69 200 LEU A N 1
ATOM 1699 C CA . LEU A 1 200 ? -68.327 -18.190 122.695 1.00 56.69 200 LEU A CA 1
ATOM 1700 C C . LEU A 1 200 ? -69.180 -17.211 123.519 1.00 56.69 200 LEU A C 1
ATOM 1702 O O . LEU A 1 200 ? -69.534 -17.527 124.651 1.00 56.69 200 LEU A O 1
ATOM 1706 N N . ILE A 1 201 ? -69.572 -16.070 122.943 1.00 56.09 201 ILE A N 1
ATOM 1707 C CA . ILE A 1 201 ? -70.481 -15.104 123.591 1.00 56.09 201 ILE A CA 1
ATOM 1708 C C . ILE A 1 201 ? -71.872 -15.732 123.808 1.00 56.09 201 ILE A C 1
ATOM 1710 O O . ILE A 1 201 ? -72.504 -15.508 124.835 1.00 56.09 201 ILE A O 1
ATOM 1714 N N . LEU A 1 202 ? -72.328 -16.592 122.889 1.00 50.62 202 LEU A N 1
ATOM 1715 C CA . LEU A 1 202 ? -73.576 -17.354 123.036 1.00 50.62 202 LEU A CA 1
ATOM 1716 C C . LEU A 1 202 ? -73.493 -18.495 124.065 1.00 50.62 202 LEU A C 1
ATOM 1718 O O . LEU A 1 202 ? -74.539 -19.003 124.474 1.00 50.62 202 LEU A O 1
ATOM 1722 N N . ILE A 1 203 ? -72.291 -18.914 124.469 1.00 48.62 203 ILE A N 1
ATOM 1723 C CA . ILE A 1 203 ? -72.088 -19.904 125.536 1.00 48.62 203 ILE A CA 1
ATOM 1724 C C . ILE A 1 203 ? -72.135 -19.215 126.910 1.00 48.62 203 ILE A C 1
ATOM 1726 O O . ILE A 1 203 ? -72.788 -19.735 127.810 1.00 48.62 203 ILE A O 1
ATOM 1730 N N . GLU A 1 204 ? -71.566 -18.012 127.059 1.00 40.94 204 GLU A N 1
ATOM 1731 C CA . GLU A 1 204 ? -71.635 -17.258 128.326 1.00 40.94 204 GLU A CA 1
ATOM 1732 C C . GLU A 1 204 ? -73.062 -16.793 128.685 1.00 40.94 204 GLU A C 1
ATOM 1734 O O . GLU A 1 204 ? -73.409 -16.770 129.865 1.00 40.94 204 GLU A O 1
ATOM 1739 N N . ASP A 1 205 ? -73.926 -16.519 127.698 1.00 41.53 205 ASP A N 1
ATOM 1740 C CA . ASP A 1 205 ? -75.332 -16.142 127.943 1.00 41.53 205 ASP A CA 1
ATOM 1741 C C . ASP A 1 205 ? -76.280 -17.340 128.191 1.00 41.53 205 ASP A C 1
ATOM 1743 O O . ASP A 1 205 ? -77.376 -17.159 128.728 1.00 41.53 205 ASP A O 1
ATOM 1747 N N . ASN A 1 206 ? -75.892 -18.571 127.827 1.00 42.47 206 ASN A N 1
ATOM 1748 C CA . ASN A 1 206 ? -76.765 -19.755 127.928 1.00 42.47 206 ASN A CA 1
ATOM 1749 C C . ASN A 1 206 ? -76.470 -20.682 129.121 1.00 42.47 206 ASN A C 1
ATOM 1751 O O . ASN A 1 206 ? -77.307 -21.528 129.437 1.00 42.47 206 ASN A O 1
ATOM 1755 N N . ASP A 1 207 ? -75.364 -20.497 129.847 1.00 37.38 207 ASP A N 1
ATOM 1756 C CA . ASP A 1 207 ? -75.017 -21.329 131.014 1.00 37.38 207 ASP A CA 1
ATOM 1757 C C . ASP A 1 207 ? -75.783 -20.975 132.314 1.00 37.38 207 ASP A C 1
ATOM 1759 O O . ASP A 1 207 ? -75.526 -21.557 133.369 1.00 37.38 207 ASP A O 1
ATOM 1763 N N . GLN A 1 208 ? -76.788 -20.085 132.268 1.00 39.28 208 GLN A N 1
ATOM 1764 C CA . GLN A 1 208 ? -77.688 -19.823 133.410 1.00 39.28 208 GLN A CA 1
ATOM 1765 C C . GLN A 1 208 ? -79.186 -20.084 133.170 1.00 39.28 208 GLN A C 1
ATOM 1767 O O . GLN A 1 208 ? -79.989 -19.810 134.064 1.00 39.28 208 GLN A O 1
ATOM 1772 N N . LYS A 1 209 ? -79.604 -20.680 132.042 1.00 35.88 209 LYS A N 1
ATOM 1773 C CA . LYS A 1 209 ? -81.005 -21.122 131.865 1.00 35.88 209 LYS A CA 1
ATOM 1774 C C . LYS A 1 209 ? -81.138 -22.569 131.382 1.00 35.88 209 LYS A C 1
ATOM 1776 O O . LYS A 1 209 ? -81.307 -22.849 130.206 1.00 35.88 209 LYS A O 1
ATOM 1781 N N . GLU A 1 210 ? -81.108 -23.440 132.388 1.00 30.80 210 GLU A N 1
ATOM 1782 C CA . GLU A 1 210 ? -81.960 -24.619 132.610 1.00 30.80 210 GLU A CA 1
ATOM 1783 C C . GLU A 1 210 ? -82.115 -25.709 131.528 1.00 30.80 210 GLU A C 1
ATOM 1785 O O . GLU A 1 210 ? -82.700 -25.548 130.462 1.00 30.80 210 GLU A O 1
ATOM 1790 N N . GLN A 1 211 ? -81.694 -26.909 131.943 1.00 34.88 211 GLN A N 1
ATOM 1791 C CA . GLN A 1 211 ? -82.459 -28.162 131.909 1.00 34.88 211 GLN A CA 1
ATOM 1792 C C . GLN A 1 211 ? -83.868 -28.102 131.262 1.00 34.88 211 GLN A C 1
ATOM 1794 O O . GLN A 1 211 ? -84.774 -27.506 131.828 1.00 34.88 211 GLN A O 1
ATOM 1799 N N . ILE A 1 212 ? -84.083 -28.868 130.176 1.00 37.09 212 ILE A N 1
ATOM 1800 C CA . ILE A 1 212 ? -85.105 -29.942 130.019 1.00 37.09 212 ILE A CA 1
ATOM 1801 C C . ILE A 1 212 ? -85.464 -30.202 128.535 1.00 37.09 212 ILE A C 1
ATOM 1803 O O . ILE A 1 212 ? -86.011 -29.369 127.826 1.00 37.09 212 ILE A O 1
ATOM 1807 N N . GLN A 1 213 ? -85.194 -31.454 128.141 1.00 33.41 213 GLN A N 1
ATOM 1808 C CA . GLN A 1 213 ? -85.858 -32.327 127.154 1.00 33.41 213 GLN A CA 1
ATOM 1809 C C . GLN A 1 213 ? -85.948 -31.961 125.657 1.00 33.41 213 GLN A C 1
ATOM 1811 O O . GLN A 1 213 ? -86.840 -31.280 125.168 1.00 33.41 213 GLN A O 1
ATOM 1816 N N . GLN A 1 214 ? -85.080 -32.657 124.914 1.00 34.38 214 GLN A N 1
ATOM 1817 C CA . GLN A 1 214 ? -85.385 -33.560 123.792 1.00 34.38 214 GLN A CA 1
ATOM 1818 C C . GLN A 1 214 ? -86.714 -33.372 123.028 1.00 34.38 214 GLN A C 1
ATOM 1820 O O . GLN A 1 214 ? -87.770 -33.864 123.423 1.00 34.38 214 GLN A O 1
ATOM 1825 N N . LYS A 1 215 ? -86.578 -32.913 121.780 1.00 35.34 215 LYS A N 1
ATOM 1826 C CA . LYS A 1 215 ? -87.307 -33.468 120.633 1.00 35.34 215 LYS A CA 1
ATOM 1827 C C . LYS A 1 215 ? -86.335 -33.641 119.469 1.00 35.34 215 LYS A C 1
ATOM 1829 O O . LYS A 1 215 ? -85.754 -32.680 118.977 1.00 35.34 215 LYS A O 1
ATOM 1834 N N . GLN A 1 216 ? -86.140 -34.890 119.054 1.00 34.00 216 GLN A N 1
ATOM 1835 C CA . GLN A 1 216 ? -85.549 -35.216 117.760 1.00 34.00 216 GLN A CA 1
ATOM 1836 C C . GLN A 1 216 ? -86.413 -34.613 116.644 1.00 34.00 216 GLN A C 1
ATOM 1838 O O . GLN A 1 216 ? -87.635 -34.613 116.775 1.00 34.00 216 GLN A O 1
ATOM 1843 N N . VAL A 1 217 ? -85.787 -34.167 115.547 1.00 30.70 217 VAL A N 1
ATOM 1844 C CA . VAL A 1 217 ? -86.099 -34.548 114.152 1.00 30.70 217 VAL A CA 1
ATOM 1845 C C . VAL A 1 217 ? -85.250 -33.708 113.174 1.00 30.70 217 VAL A C 1
ATOM 1847 O O . VAL A 1 217 ? -85.219 -32.487 113.251 1.00 30.70 217 VAL A O 1
ATOM 1850 N N . LYS A 1 218 ? -84.635 -34.431 112.222 1.00 29.77 218 LYS A N 1
ATOM 1851 C CA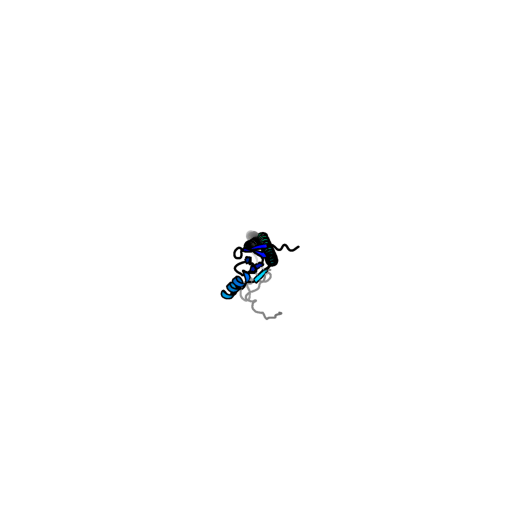 . LYS A 1 218 ? -83.986 -34.029 110.952 1.00 29.77 218 LYS A CA 1
ATOM 1852 C C . LYS A 1 218 ? -82.583 -33.401 110.990 1.00 29.77 218 LYS A C 1
ATOM 1854 O O . LYS A 1 218 ? -82.389 -32.195 110.975 1.00 29.77 218 LYS A O 1
ATOM 1859 N N . LYS A 1 219 ? -81.594 -34.298 110.869 1.00 34.12 219 LYS A N 1
ATOM 1860 C CA . LYS A 1 219 ? -80.355 -34.048 110.120 1.00 34.12 219 LYS A CA 1
ATOM 1861 C C . LYS A 1 219 ? -80.707 -33.915 108.637 1.00 34.12 219 LYS A C 1
ATOM 1863 O O . LYS A 1 219 ? -81.025 -34.926 108.012 1.00 34.12 219 LYS A O 1
ATOM 1868 N N . ASP A 1 220 ? -80.581 -32.718 108.079 1.00 27.88 220 ASP A N 1
ATOM 1869 C CA . ASP A 1 220 ? -80.431 -32.574 106.635 1.00 27.88 220 ASP A CA 1
ATOM 1870 C C . ASP A 1 220 ? -78.962 -32.798 106.272 1.00 27.88 220 ASP A C 1
ATOM 1872 O O . ASP A 1 220 ? -78.066 -31.997 106.536 1.00 27.88 220 ASP A O 1
ATOM 1876 N N . PHE A 1 221 ? -78.725 -33.977 105.709 1.00 36.47 221 PHE A N 1
ATOM 1877 C CA . PHE A 1 221 ? -77.486 -34.373 105.068 1.00 36.47 221 PHE A CA 1
ATOM 1878 C C . PHE A 1 221 ? -77.397 -33.641 103.723 1.00 36.47 221 PHE A C 1
ATOM 1880 O O . PHE A 1 221 ? -78.033 -34.043 102.750 1.00 36.47 221 PHE A O 1
ATOM 1887 N N . VAL A 1 222 ? -76.617 -32.560 103.655 1.00 31.81 222 VAL A N 1
ATOM 1888 C CA . VAL A 1 222 ? -76.227 -31.953 102.375 1.00 31.81 222 VAL A CA 1
ATOM 1889 C C . VAL A 1 222 ? -74.887 -32.573 101.955 1.00 31.81 222 VAL A C 1
ATOM 1891 O O . VAL A 1 222 ? -73.901 -32.443 102.683 1.00 31.81 222 VAL A O 1
ATOM 1894 N N . PRO A 1 223 ? -74.826 -33.293 100.822 1.00 34.25 223 PRO A N 1
ATOM 1895 C CA . PRO A 1 223 ? -73.673 -34.105 100.461 1.00 34.25 223 PRO A CA 1
ATOM 1896 C C . PRO A 1 223 ? -72.484 -33.226 100.062 1.00 34.25 223 PRO A C 1
ATOM 1898 O O . PRO A 1 223 ? -72.577 -32.403 99.147 1.00 34.25 223 PRO A O 1
ATOM 1901 N N . GLN A 1 224 ? -71.327 -33.453 100.689 1.00 39.25 224 GLN A N 1
ATOM 1902 C CA . GLN A 1 224 ? -70.056 -33.047 100.094 1.00 39.25 224 GLN A CA 1
ATOM 1903 C C . GLN A 1 224 ? -69.915 -33.789 98.761 1.00 39.25 224 GLN A C 1
ATOM 1905 O O . GLN A 1 224 ? -69.907 -35.020 98.717 1.00 39.25 224 GLN A O 1
ATOM 1910 N N . LYS A 1 225 ? -69.842 -33.038 97.656 1.00 47.41 225 LYS A N 1
ATOM 1911 C CA . LYS A 1 225 ? -69.554 -33.588 96.329 1.00 47.41 225 LYS A CA 1
ATOM 1912 C C . LYS A 1 225 ? -68.201 -34.299 96.385 1.00 47.41 225 LYS A C 1
ATOM 1914 O O . LYS A 1 225 ? -67.159 -33.651 96.398 1.00 47.41 225 LYS A O 1
ATOM 1919 N N . SER A 1 226 ? -68.236 -35.629 96.430 1.00 50.97 226 SER A N 1
ATOM 1920 C CA . SER A 1 226 ? -67.057 -36.475 96.266 1.00 50.97 226 SER A CA 1
ATOM 1921 C C . SER A 1 226 ? -66.394 -36.152 94.926 1.00 50.97 226 SER A C 1
ATOM 1923 O O . SER A 1 226 ? -67.022 -36.265 93.875 1.00 50.97 226 SER A O 1
ATOM 1925 N N . THR A 1 227 ? -65.119 -35.768 94.955 1.00 60.00 227 THR A N 1
ATOM 1926 C CA . THR A 1 227 ? -64.263 -35.614 93.766 1.00 60.00 227 THR A CA 1
ATOM 1927 C C . THR A 1 227 ? -63.644 -36.946 93.336 1.00 60.00 227 THR A C 1
ATOM 1929 O O . THR A 1 227 ? -62.674 -36.972 92.581 1.00 60.00 227 THR A O 1
ATOM 1932 N N . VAL A 1 228 ? -64.190 -38.067 93.813 1.00 62.62 228 VAL A N 1
ATOM 1933 C CA . VAL A 1 228 ? -63.642 -39.411 93.643 1.00 62.62 228 VAL A CA 1
ATOM 1934 C C . VAL A 1 228 ? -64.685 -40.317 92.990 1.00 62.62 228 VAL A C 1
ATOM 1936 O O . VAL A 1 228 ? -65.842 -40.359 93.408 1.00 62.62 228 VAL A O 1
ATOM 1939 N N . CYS A 1 229 ? -64.277 -41.045 91.950 1.00 66.62 229 CYS A N 1
ATOM 1940 C CA . CYS A 1 229 ? -65.143 -41.930 91.181 1.00 66.62 229 CYS A CA 1
ATOM 1941 C C . CYS A 1 229 ? -65.696 -43.077 92.053 1.00 66.62 229 CYS A C 1
ATOM 1943 O O . CYS A 1 229 ? -64.902 -43.850 92.598 1.00 66.62 229 CYS A O 1
ATOM 1945 N N . PRO A 1 230 ? -67.026 -43.275 92.116 1.00 59.03 230 PRO A N 1
ATOM 1946 C CA . PRO A 1 230 ? -67.647 -44.291 92.970 1.00 59.03 230 PRO A CA 1
ATOM 1947 C C . PRO A 1 230 ? -67.405 -45.745 92.525 1.00 59.03 230 PRO A C 1
ATOM 1949 O O . PRO A 1 230 ? -67.677 -46.656 93.296 1.00 59.03 230 PRO A O 1
ATOM 1952 N N . GLN A 1 231 ? -66.886 -45.992 91.313 1.00 60.31 231 GLN A N 1
ATOM 1953 C CA . GLN A 1 231 ? -66.589 -47.350 90.826 1.00 60.31 231 GLN A CA 1
ATOM 1954 C C . GLN A 1 231 ? -65.153 -47.818 91.083 1.00 60.31 231 GLN A C 1
ATOM 1956 O O . GLN A 1 231 ? -64.907 -49.018 91.137 1.00 60.31 231 GLN A O 1
ATOM 1961 N N . CYS A 1 232 ? -64.187 -46.904 91.187 1.00 69.44 232 CYS A N 1
ATOM 1962 C CA . CYS A 1 232 ? -62.769 -47.282 91.235 1.00 69.44 232 CYS A CA 1
ATOM 1963 C C . CYS A 1 232 ? -61.910 -46.425 92.173 1.00 69.44 232 CYS A C 1
ATOM 1965 O O . CYS A 1 232 ? -60.686 -46.547 92.155 1.00 69.44 232 CYS A O 1
ATOM 1967 N N . GLY A 1 233 ? -62.514 -45.514 92.942 1.00 64.00 233 GLY A N 1
ATOM 1968 C CA . GLY A 1 233 ? -61.806 -44.701 93.934 1.00 64.00 233 GLY A CA 1
ATOM 1969 C C . GLY A 1 233 ? -60.807 -43.690 93.352 1.00 64.00 233 GLY A C 1
ATOM 1970 O O . GLY A 1 233 ? -60.001 -43.138 94.091 1.00 64.00 233 GLY A O 1
ATOM 1971 N N . THR A 1 234 ? -60.820 -43.440 92.038 1.00 70.94 234 THR A N 1
ATOM 1972 C CA . THR A 1 234 ? -59.870 -42.524 91.378 1.00 70.94 234 THR A CA 1
ATOM 1973 C C . THR A 1 234 ? -60.423 -41.098 91.313 1.00 70.94 234 THR A C 1
ATOM 1975 O O . THR A 1 234 ? -61.611 -40.911 91.044 1.00 70.94 234 THR A O 1
ATOM 1978 N N . GLN A 1 235 ? -59.569 -40.095 91.531 1.00 70.00 235 GLN A N 1
ATOM 1979 C CA . GLN A 1 235 ? -59.938 -38.676 91.515 1.00 70.00 235 GLN A CA 1
ATOM 1980 C C . GLN A 1 235 ? -60.441 -38.249 90.122 1.00 70.00 235 GLN A C 1
ATOM 1982 O O . GLN A 1 235 ? -59.815 -38.554 89.105 1.00 70.00 235 GLN A O 1
ATOM 1987 N N . MET A 1 236 ? -61.605 -37.603 90.067 1.00 67.75 236 MET A N 1
ATOM 1988 C CA . MET A 1 236 ? -62.241 -37.157 88.826 1.00 67.75 236 MET A CA 1
ATOM 1989 C C . MET A 1 236 ? -61.609 -35.846 88.348 1.00 67.75 236 MET A C 1
ATOM 1991 O O . MET A 1 236 ? -61.273 -34.982 89.158 1.00 67.75 236 MET A O 1
ATOM 1995 N N . THR A 1 237 ? -61.458 -35.682 87.034 1.00 60.50 237 THR A N 1
ATOM 1996 C CA . THR A 1 237 ? -60.840 -34.499 86.412 1.00 60.50 237 THR A CA 1
ATOM 1997 C C . THR A 1 237 ? -61.822 -33.801 85.471 1.00 60.50 237 THR A C 1
ATOM 1999 O O . THR A 1 237 ? -62.746 -34.419 84.941 1.00 60.50 237 THR A O 1
ATOM 2002 N N . TYR A 1 238 ? -61.659 -32.486 85.288 1.00 61.84 238 TYR A N 1
ATOM 2003 C CA . TYR A 1 238 ? -62.482 -31.715 84.353 1.00 61.84 238 TYR A CA 1
ATOM 2004 C C . TYR A 1 238 ? -62.094 -32.026 82.907 1.00 61.84 238 TYR A C 1
ATOM 2006 O O . TYR A 1 238 ? -60.911 -32.018 82.569 1.00 61.84 238 TYR A O 1
ATOM 2014 N N . VAL A 1 239 ? -63.091 -32.240 82.050 1.00 53.72 239 VAL A N 1
ATOM 2015 C CA . VAL A 1 239 ? -62.896 -32.516 80.618 1.00 53.72 239 VAL A CA 1
ATOM 2016 C C . VAL A 1 239 ? -63.386 -31.308 79.814 1.00 53.72 239 VAL A C 1
ATOM 2018 O O . VAL A 1 239 ? -64.484 -31.312 79.271 1.00 53.72 239 VAL A O 1
ATOM 2021 N N . SER A 1 240 ? -62.627 -30.208 79.874 1.00 51.78 240 SER A N 1
ATOM 2022 C CA . SER A 1 240 ? -62.614 -29.033 78.968 1.00 51.78 240 SER A CA 1
ATOM 2023 C C . SER A 1 240 ? -62.229 -27.753 79.718 1.00 51.78 240 SER A C 1
ATOM 2025 O O . SER A 1 240 ? -62.523 -27.594 80.908 1.00 51.78 240 SER A O 1
ATOM 2027 N N . ASP A 1 241 ? -61.649 -26.800 78.985 1.00 50.84 241 ASP A N 1
ATOM 2028 C CA . ASP A 1 241 ? -61.173 -25.504 79.496 1.00 50.84 241 ASP A CA 1
ATOM 2029 C C . ASP A 1 241 ? -62.283 -24.604 80.072 1.00 50.84 241 ASP A C 1
ATOM 2031 O O . ASP A 1 241 ? -62.003 -23.606 80.733 1.00 50.84 241 ASP A O 1
ATOM 2035 N N . PHE A 1 242 ? -63.555 -24.990 79.913 1.00 50.69 242 PHE A N 1
ATOM 2036 C CA . PHE A 1 242 ? -64.711 -24.275 80.458 1.00 50.69 242 PHE A CA 1
ATOM 2037 C C . PHE A 1 242 ? -65.277 -24.868 81.764 1.00 50.69 242 PHE A C 1
ATOM 2039 O O . PHE A 1 242 ? -66.302 -24.385 82.240 1.00 50.69 242 PHE A O 1
ATOM 2046 N N . LYS A 1 243 ? -64.624 -25.874 82.378 1.00 54.00 243 LYS A N 1
ATOM 2047 C CA . LYS A 1 243 ? -64.920 -26.405 83.734 1.00 54.00 243 LYS A CA 1
ATOM 2048 C C . LYS A 1 243 ? -66.413 -26.659 84.037 1.00 54.00 243 LYS A C 1
ATOM 2050 O O . LYS A 1 243 ? -66.905 -26.266 85.094 1.00 54.00 243 LYS A O 1
ATOM 2055 N N . LYS A 1 244 ? -67.152 -27.326 83.142 1.00 51.09 244 LYS A N 1
ATOM 2056 C CA . LYS A 1 244 ? -68.580 -27.649 83.380 1.00 51.09 244 LYS A CA 1
ATOM 2057 C C . LYS A 1 244 ? -68.882 -29.119 83.699 1.00 51.09 244 LYS A C 1
ATOM 2059 O O . LYS A 1 244 ? -69.905 -29.379 84.326 1.00 51.09 244 LYS A O 1
ATOM 2064 N N . HIS A 1 245 ? -67.989 -30.064 83.384 1.00 57.06 245 HIS A N 1
ATOM 2065 C CA . HIS A 1 245 ? -68.198 -31.499 83.647 1.00 57.06 245 HIS A CA 1
ATOM 2066 C C . HIS A 1 245 ? -66.932 -32.195 84.175 1.00 57.06 245 HIS A C 1
ATOM 2068 O O . HIS A 1 245 ? -65.830 -31.916 83.697 1.00 57.06 245 HIS A O 1
ATOM 2074 N N . MET A 1 246 ? -67.096 -33.088 85.162 1.00 58.09 246 MET A N 1
ATOM 2075 C CA . MET A 1 246 ? -66.041 -33.967 85.683 1.00 58.09 246 MET A CA 1
ATOM 2076 C C . MET A 1 246 ? -66.270 -35.403 85.208 1.00 58.09 246 MET A C 1
ATOM 2078 O O . MET A 1 246 ? -67.367 -35.933 85.378 1.00 58.09 246 MET A O 1
ATOM 2082 N N . GLU A 1 247 ? -65.234 -36.049 84.676 1.00 64.56 247 GLU A N 1
ATOM 2083 C CA . GLU A 1 247 ? -65.279 -37.451 84.246 1.00 64.56 247 GLU A CA 1
ATOM 2084 C C . GLU A 1 247 ? -64.206 -38.283 84.961 1.00 64.56 247 GLU A C 1
ATOM 2086 O O . GLU A 1 247 ? -63.193 -37.762 85.433 1.00 64.56 247 GLU A O 1
ATOM 2091 N N . CYS A 1 248 ? -64.429 -39.599 85.064 1.00 70.94 248 CYS A N 1
ATOM 2092 C CA . CYS A 1 248 ? -63.426 -40.521 85.590 1.00 70.94 248 CYS A CA 1
ATOM 2093 C C . CYS A 1 248 ? -62.546 -41.052 84.447 1.00 70.94 248 CYS A C 1
ATOM 2095 O O . CYS A 1 248 ? -63.031 -41.870 83.662 1.00 70.94 248 CYS A O 1
ATOM 2097 N N . PRO A 1 249 ? -61.248 -40.706 84.391 1.00 64.56 249 PRO A N 1
ATOM 2098 C CA . PRO A 1 249 ? -60.369 -41.092 83.284 1.00 64.56 249 PRO A CA 1
ATOM 2099 C C . PRO A 1 249 ? -60.132 -42.609 83.151 1.00 64.56 249 PRO A C 1
ATOM 2101 O O . PRO A 1 249 ? -59.666 -43.063 82.105 1.00 64.56 249 PRO A O 1
ATOM 2104 N N . LYS A 1 250 ? -60.444 -43.408 84.186 1.00 62.44 250 LYS A N 1
ATOM 2105 C CA . LYS A 1 250 ? -60.355 -44.879 84.143 1.00 62.44 250 LYS A CA 1
ATOM 2106 C C . LYS A 1 250 ? -61.611 -45.550 83.583 1.00 62.44 250 LYS A C 1
ATOM 2108 O O . LYS A 1 250 ? -61.486 -46.540 82.869 1.00 62.44 250 LYS A O 1
ATOM 2113 N N . CYS A 1 251 ? -62.801 -45.030 83.877 1.00 62.91 251 CYS A N 1
ATOM 2114 C CA . CYS A 1 251 ? -64.063 -45.689 83.522 1.00 62.91 251 CYS A CA 1
ATOM 2115 C C . CYS A 1 251 ? -64.609 -45.262 82.148 1.00 62.91 251 CYS A C 1
ATOM 2117 O O . CYS A 1 251 ? -65.355 -46.019 81.534 1.00 62.91 251 CYS A O 1
ATOM 2119 N N . THR A 1 252 ? -64.218 -44.097 81.616 1.00 59.81 252 THR A N 1
ATOM 2120 C CA . THR A 1 252 ? -64.690 -43.602 80.304 1.00 59.81 252 THR A CA 1
ATOM 2121 C C . THR A 1 252 ? -63.985 -44.221 79.089 1.00 59.81 252 THR A C 1
ATOM 2123 O O . THR A 1 252 ? -64.369 -43.947 77.954 1.00 59.81 252 THR A O 1
ATOM 2126 N N . LYS A 1 253 ? -62.996 -45.109 79.275 1.00 51.25 253 LYS A N 1
ATOM 2127 C CA . LYS A 1 253 ? -62.268 -45.759 78.164 1.00 51.25 253 LYS A CA 1
ATOM 2128 C C . LYS A 1 253 ? -62.911 -47.032 77.600 1.00 51.25 253 LYS A C 1
ATOM 2130 O O . LYS A 1 253 ? -62.369 -47.598 76.655 1.00 51.25 253 LYS A O 1
ATOM 2135 N N . ILE A 1 254 ? -64.063 -47.475 78.102 1.00 47.09 254 ILE A N 1
ATOM 2136 C CA . ILE A 1 254 ? -64.715 -48.700 77.613 1.00 47.09 254 ILE A CA 1
ATOM 2137 C C . ILE A 1 254 ? -66.138 -48.380 77.156 1.00 47.09 254 ILE A C 1
ATOM 2139 O O . ILE A 1 254 ? -67.087 -48.508 77.922 1.00 47.09 254 ILE A O 1
ATOM 2143 N N . LYS A 1 255 ? -66.246 -47.930 75.899 1.00 36.25 255 LYS A N 1
ATOM 2144 C CA . LYS A 1 255 ? -67.308 -48.225 74.912 1.00 36.25 255 LYS A CA 1
ATOM 2145 C C . LYS A 1 255 ? -67.195 -47.233 73.744 1.00 36.25 255 LYS A C 1
ATOM 2147 O O . LYS A 1 255 ? -67.797 -46.167 73.751 1.00 36.25 255 LYS A O 1
ATOM 2152 N N . ARG A 1 256 ? -66.438 -47.608 72.712 1.00 38.31 256 ARG A N 1
ATOM 2153 C CA . ARG A 1 256 ? -66.708 -47.176 71.331 1.00 38.31 256 ARG A CA 1
ATOM 2154 C C . ARG A 1 256 ? -67.054 -48.420 70.521 1.00 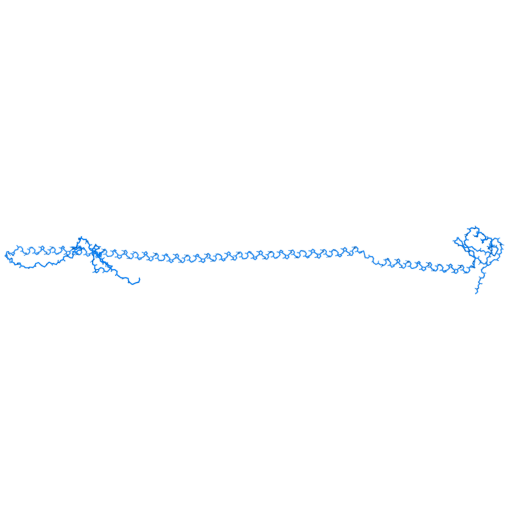38.31 256 ARG A C 1
ATOM 2156 O O . ARG A 1 256 ? -66.355 -49.424 70.652 1.00 38.31 256 ARG A O 1
ATOM 2163 N N . PRO A 1 257 ? -68.092 -48.347 69.683 1.00 35.66 257 PRO A N 1
ATOM 2164 C CA . PRO A 1 257 ? -67.905 -48.779 68.301 1.00 35.66 257 PRO A CA 1
ATOM 2165 C C . PRO A 1 257 ? -68.195 -47.658 67.289 1.00 35.66 257 PRO A C 1
ATOM 2167 O O . PRO A 1 257 ? -68.979 -46.748 67.536 1.00 35.66 257 PRO A O 1
ATOM 2170 N N . ASN A 1 258 ? -67.487 -47.771 66.166 1.00 34.88 258 ASN A N 1
ATOM 2171 C CA . ASN A 1 258 ? -67.403 -46.928 64.971 1.00 34.88 258 ASN A CA 1
ATOM 2172 C C . ASN A 1 258 ? -68.727 -46.430 64.366 1.00 34.88 258 ASN A C 1
ATOM 2174 O O . ASN A 1 258 ? -69.677 -47.195 64.304 1.00 34.88 258 ASN A O 1
ATOM 2178 N N . THR A 1 259 ? -68.676 -45.263 63.702 1.00 38.69 259 THR A N 1
ATOM 2179 C CA . THR A 1 259 ? -68.849 -45.183 62.231 1.00 38.69 259 THR A CA 1
ATOM 2180 C C . THR A 1 259 ? -68.239 -43.900 61.654 1.00 38.69 259 THR A C 1
ATOM 2182 O O . THR A 1 259 ? -68.524 -42.797 62.113 1.00 38.69 259 THR A O 1
ATOM 2185 N N . LEU A 1 260 ? -67.422 -44.095 60.617 1.00 36.56 260 LEU A N 1
ATOM 2186 C CA . LEU A 1 260 ? -66.895 -43.113 59.671 1.00 36.56 260 LEU A CA 1
ATOM 2187 C C . LEU A 1 260 ? -67.987 -42.564 58.730 1.00 36.56 260 LEU A C 1
ATOM 2189 O O . LEU A 1 260 ? -68.817 -43.320 58.230 1.00 36.56 260 LEU A O 1
ATOM 2193 N N . LYS A 1 261 ? -67.879 -41.273 58.405 1.00 35.25 261 LYS A N 1
ATOM 2194 C CA . LYS A 1 261 ? -67.896 -40.691 57.044 1.00 35.25 261 LYS A CA 1
ATOM 2195 C C . LYS A 1 261 ? -66.882 -39.535 57.129 1.00 35.25 261 LYS A C 1
ATOM 2197 O O . LYS A 1 261 ? -67.082 -38.675 57.978 1.00 35.25 261 LYS A O 1
ATOM 2202 N N . LYS A 1 262 ? -65.774 -39.432 56.401 1.00 30.80 262 LYS A N 1
ATOM 2203 C CA . LYS A 1 262 ? -65.218 -40.077 55.206 1.00 30.80 262 LYS A CA 1
ATOM 2204 C C . LYS A 1 262 ? -63.817 -40.605 55.509 1.00 30.80 262 LYS A C 1
ATOM 2206 O O . LYS A 1 262 ? -63.206 -40.071 56.459 1.00 30.80 262 LYS A O 1
#